Protein AF-A0A1H3S9P7-F1 (afdb_monomer)

Nearest PDB structures (foldseek):
  3kn1-assembly1_A  TM=7.526E-01  e=1.786E-08  Homo sapiens
  2zih-assembly1_C  TM=6.976E-01  e=1.144E-07  Saccharomyces cerevisiae
  2dqr-assembly1_B  TM=4.056E-01  e=1.619E+00  Bacillus subtilis
  6woo-assembly1_FF  TM=1.815E-01  e=6.361E+00  Saccharomyces cerevisiae

Mean predicted aligned error: 4.98 Å

pLDDT: mean 89.9, std 9.51, range [41.44, 98.06]

Organism: NCBI:txid137265

Secondary structure (DSSP, 8-state):
----HHHHHHHHTB-TTSPBPTTGGGHHHHHHHHHHHHHHHTTSEEEETTEEEE-TTS---SSHHHHHHHHHHHHT-S-B-HHHHHHHHHTTHHHHHHHHHHHTTSB--EEEEETTEEEEE--BTTSSS-HHHHHHHHHHHHHHTT----HHHHHHHHHHHHTTTHHHHSTT--HHHHHHHHHTSPSPSS-HHHHHHHHHHHHHHHHHHHHHHH--

InterPro domains:
  IPR008628 Golgi phosphoprotein 3-like [PF05719] (5-201)
  IPR038261 Golgi phosphoprotein 3-like domain superfamily [G3DSA:1.10.3630.10] (1-211)

Sequence (216 aa):
MTVSLAEDLLLLGYEDDGTPTPDSGTLDYGLAGAVLVELATARRIKLAGGRVRVDKTETGAGDPILDHGLQRITGYGREAKPGELLDAIRGGLRDLVLDRLVDRGVLLREQRRVLLVPLPRFPSATGGEPPAETETRARLTALIDGGTTDERTHTLATLALAAGLTSSAFPGVPRADVERCLAALPEPWQSTAVRELLDEVQVSIIATTTMFMTGS

Radius of gyration: 16.97 Å; Cα contacts (8 Å, |Δi|>4): 301; chains: 1; bounding box: 43×52×40 Å

Solvent-accessible surface area (backbone atoms only — not comparable to full-atom values): 11884 Å² total; per-residue (Å²): 130,94,69,52,64,36,49,53,51,49,48,48,32,38,42,58,81,15,42,71,39,93,52,37,85,39,37,53,45,30,36,23,40,31,35,53,50,52,33,32,73,69,56,46,29,44,64,56,95,76,20,44,41,74,45,83,90,60,86,72,70,90,40,76,69,44,33,51,35,51,52,37,53,57,72,62,76,57,74,41,40,58,53,68,44,28,66,56,31,27,66,69,40,64,61,54,49,51,52,51,35,34,76,70,55,48,24,39,87,45,76,42,71,60,90,87,48,76,42,79,27,46,24,27,60,82,77,38,79,38,72,69,46,53,54,49,40,52,50,50,47,34,47,75,75,70,46,96,71,52,53,65,52,55,50,48,54,51,39,34,55,34,18,52,28,37,63,57,52,36,70,93,52,56,65,71,55,56,54,51,51,66,73,64,57,72,85,80,59,53,60,68,61,53,47,55,48,48,52,47,33,37,55,37,38,43,57,53,54,53,52,61,67,72,72,107

Structure (mmCIF, N/CA/C/O backbone):
data_AF-A0A1H3S9P7-F1
#
_entry.id   AF-A0A1H3S9P7-F1
#
loop_
_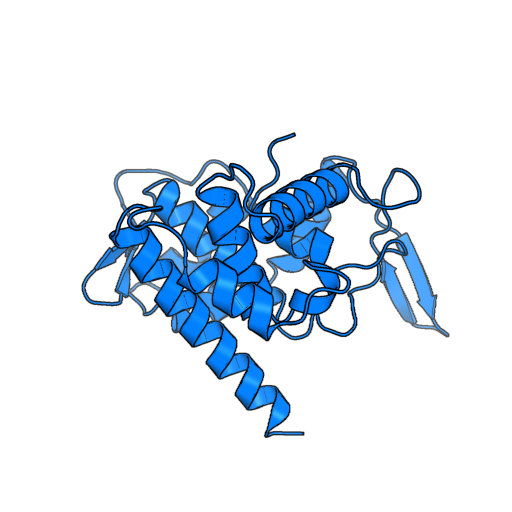atom_site.group_PDB
_atom_site.id
_atom_site.type_symbol
_atom_site.label_atom_id
_atom_site.label_alt_id
_atom_site.label_comp_id
_atom_site.label_asym_id
_atom_site.label_entity_id
_atom_site.label_seq_id
_atom_site.pdbx_PDB_ins_code
_atom_site.Cartn_x
_atom_site.Cartn_y
_atom_site.Cartn_z
_atom_site.occupancy
_atom_site.B_iso_or_equiv
_atom_site.auth_seq_id
_atom_site.auth_comp_id
_atom_site.auth_asym_id
_atom_site.auth_atom_id
_atom_site.pdbx_PDB_model_num
ATOM 1 N N . MET A 1 1 ? -6.665 -0.869 -16.591 1.00 48.88 1 MET A N 1
ATOM 2 C CA . MET A 1 1 ? -7.544 -1.589 -15.631 1.00 48.88 1 MET A CA 1
ATOM 3 C C . MET A 1 1 ? -7.409 -0.890 -14.294 1.00 48.88 1 MET A C 1
ATOM 5 O O . MET A 1 1 ? -6.301 -0.484 -13.990 1.00 48.88 1 MET A O 1
ATOM 9 N N . THR A 1 2 ? -8.457 -0.753 -13.482 1.00 65.00 2 THR A N 1
ATOM 10 C CA . THR A 1 2 ? -8.263 -0.257 -12.110 1.00 65.00 2 THR A CA 1
ATOM 11 C C . THR A 1 2 ? -7.746 -1.400 -11.242 1.00 65.00 2 THR A C 1
ATOM 13 O O . THR A 1 2 ? -8.401 -2.429 -11.066 1.00 65.00 2 THR A O 1
ATOM 16 N N . VAL A 1 3 ? -6.508 -1.256 -10.800 1.00 82.62 3 VAL A N 1
ATOM 17 C CA . VAL A 1 3 ? -5.817 -2.140 -9.860 1.00 82.62 3 VAL A CA 1
ATOM 18 C C . VAL A 1 3 ? -5.919 -1.470 -8.484 1.00 82.62 3 VAL A C 1
ATOM 20 O O . VAL A 1 3 ? -5.982 -0.244 -8.427 1.00 82.62 3 VAL A O 1
ATOM 23 N N . SER A 1 4 ? -6.053 -2.209 -7.384 1.00 93.94 4 SER A N 1
ATOM 24 C CA . SER A 1 4 ? -6.068 -1.635 -6.024 1.00 93.94 4 SER A CA 1
ATOM 25 C C . SER A 1 4 ? -4.657 -1.231 -5.588 1.00 93.94 4 SER A C 1
ATOM 27 O O . SER A 1 4 ? -3.679 -1.653 -6.202 1.00 93.94 4 SER A O 1
ATOM 29 N N . LEU A 1 5 ? -4.513 -0.381 -4.567 1.00 96.38 5 LEU A N 1
ATOM 30 C CA . LEU A 1 5 ? -3.180 0.001 -4.073 1.00 96.38 5 LEU A CA 1
ATOM 31 C C . LEU A 1 5 ? -2.418 -1.225 -3.550 1.00 96.38 5 LEU A C 1
ATOM 33 O O . LEU A 1 5 ? -1.201 -1.304 -3.691 1.00 96.38 5 LEU A O 1
ATOM 37 N N . ALA A 1 6 ? -3.136 -2.194 -2.975 1.00 97.19 6 ALA A N 1
ATOM 38 C CA . ALA A 1 6 ? -2.551 -3.451 -2.524 1.00 97.19 6 ALA A CA 1
ATOM 39 C C . ALA A 1 6 ? -2.084 -4.320 -3.702 1.00 97.19 6 ALA A C 1
ATOM 41 O O . ALA A 1 6 ? -0.999 -4.885 -3.645 1.00 97.19 6 ALA A O 1
ATOM 42 N N . GLU A 1 7 ? -2.867 -4.411 -4.778 1.00 97.06 7 GLU A N 1
ATOM 43 C CA . GLU A 1 7 ? -2.446 -5.118 -5.990 1.00 97.06 7 GLU A CA 1
ATOM 44 C C . GLU A 1 7 ? -1.229 -4.423 -6.646 1.00 97.06 7 GLU A C 1
ATOM 46 O O . GLU A 1 7 ? -0.269 -5.109 -6.985 1.00 97.06 7 GLU A O 1
ATOM 51 N N . ASP A 1 8 ? -1.215 -3.085 -6.748 1.00 96.50 8 ASP A N 1
ATOM 52 C CA . ASP A 1 8 ? -0.074 -2.317 -7.284 1.00 96.50 8 ASP A CA 1
ATOM 53 C C . ASP A 1 8 ? 1.206 -2.563 -6.461 1.00 96.50 8 ASP A C 1
ATOM 55 O O . ASP A 1 8 ? 2.265 -2.844 -7.020 1.00 96.50 8 ASP A O 1
ATOM 59 N N . LEU A 1 9 ? 1.117 -2.509 -5.125 1.00 96.62 9 LEU A N 1
ATOM 60 C CA . LEU A 1 9 ? 2.247 -2.814 -4.238 1.00 96.62 9 LEU A CA 1
ATOM 61 C C . LEU A 1 9 ? 2.703 -4.267 -4.342 1.00 96.62 9 LEU A C 1
ATOM 63 O O . LEU A 1 9 ? 3.900 -4.529 -4.252 1.00 96.62 9 LEU A O 1
ATOM 67 N N . LEU A 1 10 ? 1.766 -5.208 -4.485 1.00 96.88 10 LEU A N 1
ATOM 68 C CA . LEU A 1 10 ? 2.107 -6.618 -4.610 1.00 96.88 10 LEU A CA 1
ATOM 69 C C . LEU A 1 10 ? 2.894 -6.867 -5.896 1.00 96.88 10 LEU A C 1
ATOM 71 O O . LEU A 1 10 ? 3.920 -7.530 -5.825 1.00 96.88 10 LEU A O 1
ATOM 75 N N . LEU A 1 11 ? 2.466 -6.306 -7.028 1.00 95.88 11 LEU A N 1
ATOM 76 C CA . LEU A 1 11 ? 3.199 -6.437 -8.288 1.00 95.88 11 LEU A CA 1
ATOM 77 C C . LEU A 1 11 ? 4.630 -5.897 -8.157 1.00 95.88 11 LEU A C 1
ATOM 79 O O . LEU A 1 11 ? 5.577 -6.621 -8.422 1.00 95.88 11 LEU A O 1
ATOM 83 N N . LEU A 1 12 ? 4.803 -4.700 -7.584 1.00 95.12 12 LEU A N 1
ATOM 84 C CA . LEU A 1 12 ? 6.136 -4.147 -7.298 1.00 95.12 12 LEU A CA 1
ATOM 85 C C . LEU A 1 12 ? 6.955 -4.991 -6.300 1.00 95.12 12 LEU A C 1
ATOM 87 O O . LEU A 1 12 ? 8.175 -4.860 -6.219 1.00 95.12 12 LEU A O 1
ATOM 91 N N . GLY A 1 13 ? 6.305 -5.820 -5.487 1.00 95.12 13 GLY A N 1
ATOM 92 C CA . GLY A 1 13 ? 6.941 -6.706 -4.516 1.00 95.12 13 GLY A CA 1
ATOM 93 C C . GLY A 1 13 ? 7.340 -8.073 -5.073 1.00 95.12 13 GLY A C 1
ATOM 94 O O . GLY A 1 13 ? 7.844 -8.895 -4.303 1.00 95.12 13 GLY A O 1
ATOM 95 N N . TYR A 1 14 ? 7.101 -8.337 -6.359 1.00 94.38 14 TYR A N 1
ATOM 96 C CA . TYR A 1 14 ? 7.400 -9.601 -7.028 1.00 94.38 14 TYR A CA 1
ATOM 97 C C . TYR A 1 14 ? 8.300 -9.375 -8.251 1.00 94.38 14 TYR A C 1
ATOM 99 O O . TYR A 1 14 ? 8.295 -8.315 -8.860 1.00 94.38 14 TYR A O 1
ATOM 107 N N . GLU A 1 15 ? 9.109 -10.378 -8.567 1.00 91.00 15 GLU A N 1
ATOM 108 C CA . GLU A 1 15 ? 9.939 -10.454 -9.767 1.00 91.00 15 GLU A CA 1
ATOM 109 C C . GLU A 1 15 ? 9.130 -11.049 -10.934 1.00 91.00 15 GLU A C 1
ATOM 111 O O . GLU A 1 15 ? 8.164 -11.792 -10.724 1.00 91.00 15 GLU A O 1
ATOM 116 N N . ASP A 1 16 ? 9.586 -10.827 -12.170 1.00 87.12 16 ASP A N 1
ATOM 117 C CA . ASP A 1 16 ? 8.952 -11.354 -13.394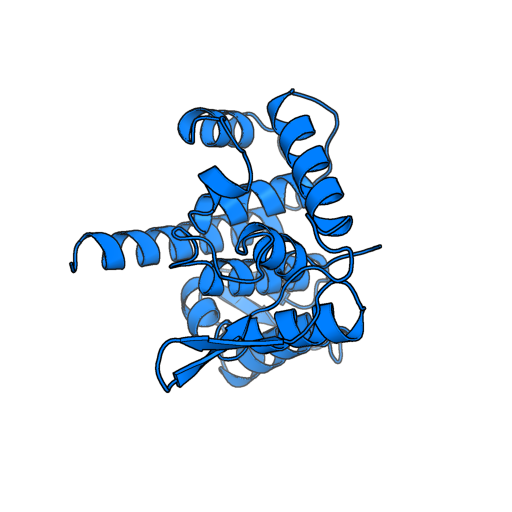 1.00 87.12 16 ASP A CA 1
ATOM 118 C C . ASP A 1 16 ? 8.776 -12.887 -13.389 1.00 87.12 16 ASP A C 1
ATOM 120 O O . ASP A 1 16 ? 7.841 -13.429 -13.987 1.00 87.12 16 ASP A O 1
ATOM 124 N N . ASP A 1 17 ? 9.669 -13.610 -12.703 1.00 86.50 17 ASP A N 1
ATOM 125 C CA . ASP A 1 17 ? 9.618 -15.072 -12.572 1.00 86.50 17 ASP A CA 1
ATOM 126 C C . ASP A 1 17 ? 8.563 -15.569 -11.560 1.00 86.50 17 ASP A C 1
ATOM 128 O O . ASP A 1 17 ? 8.387 -16.782 -11.365 1.00 86.50 17 ASP A O 1
ATOM 132 N N . GLY A 1 18 ? 7.846 -14.632 -10.933 1.00 87.81 18 GLY A N 1
ATOM 133 C CA . GLY A 1 18 ? 6.768 -14.875 -9.991 1.00 87.81 18 GLY A CA 1
ATOM 134 C C . GLY A 1 18 ? 7.217 -15.117 -8.556 1.00 87.81 18 GLY A C 1
ATOM 135 O O . GLY A 1 18 ? 6.412 -15.601 -7.751 1.00 87.81 18 GLY A O 1
ATOM 136 N N . THR A 1 19 ? 8.479 -14.852 -8.225 1.00 91.19 19 THR A N 1
ATOM 137 C CA . THR A 1 19 ? 8.983 -14.928 -6.849 1.00 91.19 19 THR A CA 1
ATOM 138 C C . THR A 1 19 ? 8.942 -13.560 -6.159 1.00 91.19 19 THR A C 1
ATOM 140 O O . THR A 1 19 ? 8.999 -12.542 -6.836 1.00 91.19 19 THR A O 1
ATOM 143 N N . PRO A 1 20 ? 8.807 -13.487 -4.822 1.00 91.50 20 PRO A N 1
ATOM 144 C CA . PRO A 1 20 ? 8.918 -12.210 -4.118 1.00 91.50 20 PRO A CA 1
ATOM 145 C C . PRO A 1 20 ? 10.319 -11.605 -4.274 1.00 91.50 20 PRO A C 1
ATOM 147 O O . PRO A 1 20 ? 11.310 -12.336 -4.194 1.00 91.50 20 PRO A O 1
ATOM 150 N N . THR A 1 21 ? 10.411 -10.281 -4.404 1.00 88.62 21 THR A N 1
ATOM 151 C CA . THR A 1 21 ? 11.703 -9.575 -4.432 1.00 88.62 21 THR A CA 1
ATOM 152 C C . THR A 1 21 ? 12.439 -9.728 -3.088 1.00 88.62 21 THR A C 1
ATOM 154 O O . THR A 1 21 ? 11.790 -9.910 -2.046 1.00 88.62 21 THR A O 1
ATOM 157 N N . PRO A 1 22 ? 13.783 -9.612 -3.045 1.00 82.69 22 PRO A N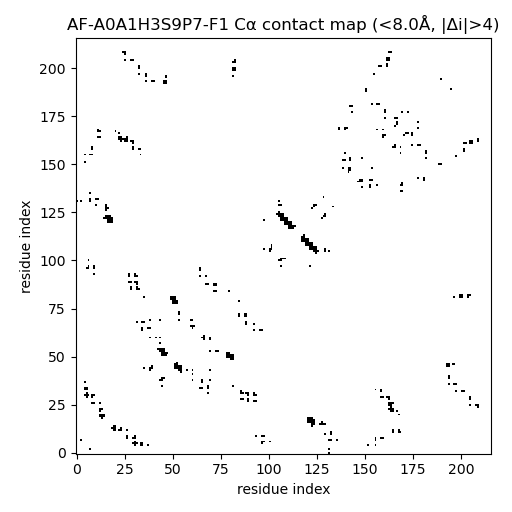 1
ATOM 158 C CA . PRO A 1 22 ? 14.550 -9.694 -1.795 1.00 82.69 22 PRO A CA 1
ATOM 159 C C . PRO A 1 22 ? 14.124 -8.674 -0.726 1.00 82.69 22 PRO A C 1
ATOM 161 O O . PRO A 1 22 ? 14.202 -8.959 0.468 1.00 82.69 22 PRO A O 1
ATOM 164 N N . ASP A 1 23 ? 13.625 -7.513 -1.157 1.00 76.75 23 ASP A N 1
ATOM 165 C CA . ASP A 1 23 ? 13.255 -6.392 -0.288 1.00 76.75 23 ASP A CA 1
ATOM 166 C C . ASP A 1 23 ? 11.801 -6.476 0.225 1.00 76.75 23 ASP A C 1
ATOM 168 O O . ASP A 1 23 ? 11.355 -5.641 1.011 1.00 76.75 23 ASP A O 1
ATOM 172 N N . SER A 1 24 ? 11.049 -7.517 -0.151 1.00 79.88 24 SER A N 1
ATOM 173 C CA . SER A 1 24 ? 9.626 -7.697 0.194 1.00 79.88 24 SER A CA 1
ATOM 174 C C . SER A 1 24 ? 9.347 -8.095 1.659 1.00 79.88 24 SER A C 1
ATOM 176 O O . SER A 1 24 ? 8.223 -8.474 2.008 1.00 79.88 24 SER A O 1
ATOM 178 N N . GLY A 1 25 ? 10.340 -7.987 2.551 1.00 80.94 25 GLY A N 1
ATOM 179 C CA . GLY A 1 25 ? 10.255 -8.405 3.958 1.00 80.94 25 GLY A CA 1
ATOM 180 C C . GLY A 1 25 ? 9.136 -7.725 4.757 1.00 80.94 25 GLY A C 1
ATOM 181 O O . GLY A 1 25 ? 8.572 -8.334 5.666 1.00 80.94 25 GLY A O 1
ATOM 182 N N . THR A 1 26 ? 8.754 -6.498 4.388 1.00 88.81 26 THR A N 1
ATOM 183 C CA . THR A 1 26 ? 7.623 -5.770 4.992 1.00 88.81 26 THR A CA 1
ATOM 184 C C . THR A 1 26 ? 6.472 -5.499 4.023 1.00 88.81 26 THR A C 1
ATOM 186 O O . THR A 1 26 ? 5.549 -4.751 4.359 1.00 88.81 26 THR A O 1
ATOM 189 N N . LEU A 1 27 ? 6.442 -6.194 2.876 1.00 94.19 27 LEU A N 1
ATOM 190 C CA . LEU A 1 27 ? 5.371 -6.089 1.878 1.00 94.19 27 LEU A CA 1
ATOM 191 C C . LEU A 1 27 ? 3.988 -6.289 2.509 1.00 94.19 27 LEU A C 1
ATOM 193 O O . LEU A 1 27 ? 3.090 -5.499 2.256 1.00 94.19 27 LEU A O 1
ATOM 197 N N . ASP A 1 28 ? 3.825 -7.267 3.402 1.00 95.81 28 ASP A N 1
ATOM 198 C CA . ASP A 1 28 ? 2.542 -7.550 4.070 1.00 95.81 28 ASP A CA 1
ATOM 199 C C . ASP A 1 28 ? 1.989 -6.367 4.868 1.00 95.81 28 ASP A C 1
ATOM 201 O O . ASP A 1 28 ? 0.778 -6.136 4.896 1.00 95.81 28 ASP A O 1
ATOM 205 N N . TYR A 1 29 ? 2.877 -5.602 5.502 1.00 95.69 29 TYR A N 1
ATOM 206 C CA . TYR A 1 29 ? 2.501 -4.383 6.207 1.00 95.69 29 TYR A CA 1
ATOM 207 C C . TYR A 1 29 ? 2.157 -3.257 5.225 1.00 95.69 29 TYR A C 1
ATOM 209 O O . TYR A 1 29 ? 1.198 -2.524 5.462 1.00 95.69 29 TYR A O 1
ATOM 217 N N . GLY A 1 30 ? 2.870 -3.167 4.098 1.00 96.75 30 GLY A N 1
ATOM 218 C CA . GLY A 1 30 ? 2.524 -2.282 2.982 1.00 96.75 30 GLY A CA 1
ATOM 219 C C . GLY A 1 30 ? 1.136 -2.572 2.401 1.00 96.75 30 GLY A C 1
ATOM 220 O O . GLY A 1 30 ? 0.330 -1.654 2.265 1.00 96.75 30 GLY A O 1
ATOM 221 N N . LEU A 1 31 ? 0.815 -3.847 2.147 1.00 98.06 31 LEU A N 1
ATOM 222 C CA . LEU A 1 31 ? -0.503 -4.282 1.668 1.00 98.06 31 LEU A CA 1
ATOM 223 C C . LEU A 1 31 ? -1.609 -3.909 2.661 1.00 98.06 31 LEU A C 1
ATOM 225 O O . LEU A 1 31 ? -2.639 -3.363 2.272 1.00 98.06 31 LEU A O 1
ATOM 229 N N . ALA A 1 32 ? -1.393 -4.157 3.955 1.00 97.94 32 ALA A N 1
ATOM 230 C CA . ALA A 1 32 ? -2.349 -3.775 4.990 1.00 97.94 32 ALA A CA 1
ATOM 231 C C . ALA A 1 32 ? -2.535 -2.248 5.080 1.00 97.94 32 ALA A C 1
ATOM 233 O O . ALA A 1 32 ? -3.657 -1.769 5.262 1.00 97.94 32 ALA A O 1
ATOM 234 N N . GLY A 1 33 ? -1.452 -1.487 4.907 1.00 97.62 33 GLY A N 1
ATOM 235 C CA . GLY A 1 33 ? -1.473 -0.029 4.838 1.00 97.62 33 GLY A CA 1
ATOM 236 C C . GLY A 1 33 ? -2.278 0.494 3.649 1.00 97.62 33 GLY A C 1
ATOM 237 O O . GLY A 1 33 ? -3.134 1.360 3.827 1.00 97.62 33 GLY A O 1
ATOM 238 N N . ALA A 1 34 ? -2.075 -0.087 2.464 1.00 97.75 34 ALA A N 1
ATOM 239 C CA . ALA A 1 34 ? -2.862 0.213 1.270 1.00 97.75 34 ALA A CA 1
ATOM 240 C C . ALA A 1 34 ? -4.361 0.002 1.507 1.00 97.75 34 ALA A C 1
ATOM 242 O O . ALA A 1 34 ? -5.157 0.895 1.225 1.00 97.75 34 ALA A O 1
ATOM 243 N N . VAL A 1 35 ? -4.741 -1.128 2.111 1.00 97.81 35 VAL A N 1
ATOM 244 C CA . VAL A 1 35 ? -6.142 -1.422 2.442 1.00 97.81 35 VAL A CA 1
ATOM 245 C C . VAL A 1 35 ? -6.733 -0.383 3.400 1.00 97.81 35 VAL A C 1
ATOM 247 O O . VAL A 1 35 ? -7.845 0.091 3.170 1.00 97.81 35 VAL A O 1
ATOM 250 N N . LEU A 1 36 ? -6.008 0.018 4.451 1.00 96.94 36 LEU A N 1
ATOM 251 C CA . LEU A 1 36 ? -6.470 1.073 5.365 1.00 96.94 36 LEU A CA 1
ATOM 252 C C . LEU A 1 36 ? -6.692 2.406 4.640 1.00 96.94 36 LEU A C 1
ATOM 254 O O . LEU A 1 36 ? -7.717 3.057 4.844 1.00 96.94 36 LEU A O 1
ATOM 258 N N . VAL A 1 37 ? -5.754 2.812 3.787 1.00 96.75 37 VAL A N 1
ATOM 259 C CA . VAL A 1 37 ? -5.836 4.088 3.067 1.00 96.75 37 VAL A CA 1
ATOM 260 C C . VAL A 1 37 ? -6.960 4.077 2.027 1.00 96.75 37 VAL A C 1
ATOM 262 O O . VAL A 1 37 ? -7.706 5.056 1.924 1.00 96.75 37 VAL A O 1
ATOM 265 N N . GLU A 1 38 ? -7.160 2.970 1.307 1.00 95.81 38 GLU A N 1
ATOM 266 C CA . GLU A 1 38 ? -8.277 2.828 0.364 1.00 95.81 38 GLU A CA 1
ATOM 267 C C . GLU A 1 38 ? -9.630 2.807 1.085 1.00 95.81 38 GLU A C 1
ATOM 269 O O . GLU A 1 38 ? -10.564 3.472 0.637 1.00 95.81 38 GLU A O 1
ATOM 274 N N . LEU A 1 39 ? -9.738 2.152 2.248 1.00 95.56 39 LEU A N 1
ATOM 275 C CA . LEU A 1 39 ? -10.948 2.202 3.078 1.00 95.56 39 LEU A CA 1
ATOM 276 C C . LEU A 1 39 ? -11.265 3.625 3.560 1.00 95.56 39 LEU A C 1
ATOM 278 O O . LEU A 1 39 ? -12.436 4.011 3.597 1.00 95.56 39 LEU A O 1
ATOM 282 N N . ALA A 1 40 ? -10.249 4.411 3.925 1.00 94.81 40 ALA A N 1
ATOM 283 C CA . ALA A 1 40 ? -10.436 5.798 4.348 1.00 94.81 40 ALA A CA 1
ATOM 284 C C . ALA A 1 40 ? -10.835 6.704 3.177 1.00 94.81 40 ALA A C 1
ATOM 286 O O . ALA A 1 40 ? -11.737 7.532 3.308 1.00 94.81 40 ALA A O 1
ATOM 287 N N . THR A 1 41 ? -10.224 6.498 2.009 1.00 93.12 41 THR A N 1
ATOM 288 C CA . THR A 1 41 ? -10.571 7.201 0.764 1.00 93.12 41 THR A CA 1
ATOM 289 C C . THR A 1 41 ? -12.008 6.892 0.339 1.00 93.12 41 THR A C 1
ATOM 291 O O . THR A 1 41 ? -12.762 7.795 -0.021 1.00 93.12 41 THR A O 1
ATOM 294 N N . ALA A 1 42 ? -12.427 5.633 0.486 1.00 91.69 42 ALA A N 1
ATOM 295 C CA . ALA A 1 42 ? -13.798 5.179 0.270 1.00 91.69 42 ALA A CA 1
ATOM 296 C C . ALA A 1 42 ? -14.762 5.546 1.416 1.00 91.69 42 ALA A C 1
ATOM 298 O O . ALA A 1 42 ? -15.916 5.130 1.388 1.00 91.69 42 ALA A O 1
ATOM 299 N N . ARG A 1 43 ? -14.306 6.302 2.428 1.00 92.06 43 ARG A N 1
ATOM 300 C CA . ARG A 1 43 ? -15.082 6.748 3.601 1.00 92.06 43 ARG A CA 1
ATOM 301 C C . ARG A 1 43 ? -15.708 5.625 4.435 1.00 92.06 43 ARG A C 1
ATOM 303 O O . ARG A 1 43 ? -16.567 5.891 5.268 1.00 92.06 43 ARG A O 1
ATOM 310 N N . ARG A 1 44 ? -15.219 4.389 4.297 1.00 93.88 44 ARG A N 1
ATOM 311 C CA . ARG A 1 44 ? -15.631 3.249 5.136 1.00 93.88 44 ARG A CA 1
ATOM 312 C C . ARG A 1 44 ? -15.044 3.337 6.541 1.00 93.88 44 ARG A C 1
ATOM 314 O O . ARG A 1 44 ? -15.581 2.763 7.488 1.00 93.88 44 ARG A O 1
ATOM 321 N N . ILE A 1 45 ? -13.922 4.039 6.681 1.00 94.25 45 ILE A N 1
ATOM 322 C CA . ILE A 1 45 ? -13.282 4.330 7.962 1.00 94.25 45 ILE A CA 1
ATOM 323 C C . ILE A 1 45 ? -12.854 5.796 8.027 1.00 94.25 45 ILE A C 1
ATOM 325 O O . ILE A 1 45 ? -12.722 6.474 7.011 1.00 94.25 45 ILE A O 1
ATOM 329 N N . LYS A 1 46 ? -12.573 6.271 9.238 1.00 92.81 46 LYS A N 1
ATOM 330 C CA . LYS A 1 46 ? -11.919 7.559 9.478 1.00 92.81 46 LYS A CA 1
ATOM 331 C C . LYS A 1 46 ? -10.943 7.469 10.638 1.00 92.81 46 LYS A C 1
ATOM 333 O O . LYS A 1 46 ? -11.167 6.705 11.579 1.00 92.81 46 LYS A O 1
ATOM 338 N N . LEU A 1 47 ? -9.901 8.290 10.599 1.00 93.06 47 LEU A N 1
ATOM 339 C CA . LEU A 1 47 ? -9.035 8.517 11.747 1.00 93.06 47 LEU A CA 1
ATOM 340 C C . LEU A 1 47 ? -9.668 9.587 12.649 1.00 93.06 47 LEU A C 1
ATOM 342 O O . LEU A 1 47 ? -10.097 10.639 12.180 1.00 93.06 47 LEU A O 1
ATOM 346 N N . ALA A 1 48 ? -9.786 9.303 13.942 1.00 90.31 48 ALA A N 1
ATOM 347 C CA . ALA A 1 48 ? -10.292 10.243 14.933 1.00 90.31 48 ALA A CA 1
ATOM 348 C C . ALA A 1 48 ? -9.547 10.056 16.257 1.00 90.31 48 ALA A C 1
ATOM 350 O O . ALA A 1 48 ? -9.589 8.981 16.855 1.00 90.31 48 ALA A O 1
ATOM 351 N N . GLY A 1 49 ? -8.859 11.103 16.721 1.00 89.56 49 GLY A N 1
ATOM 352 C CA . GLY A 1 49 ? -8.039 11.028 17.935 1.00 89.56 49 GLY A CA 1
ATOM 353 C C . GLY A 1 49 ? -6.931 9.971 17.839 1.00 89.56 49 GLY A C 1
ATOM 354 O O . GLY A 1 49 ? -6.711 9.231 18.798 1.00 89.56 49 GLY A O 1
ATOM 355 N N . GLY A 1 50 ? -6.304 9.839 16.663 1.00 91.88 50 GLY A N 1
ATOM 356 C CA . GLY A 1 50 ? -5.257 8.845 16.392 1.00 91.88 50 GLY A CA 1
ATOM 357 C C . GLY A 1 50 ? -5.743 7.390 16.354 1.00 91.88 50 GLY A C 1
ATOM 358 O O . GLY A 1 50 ? -4.935 6.463 16.432 1.00 91.88 50 GLY A O 1
ATOM 359 N N . ARG A 1 51 ? -7.060 7.157 16.283 1.00 95.19 51 ARG A N 1
ATOM 360 C CA . ARG A 1 51 ? -7.657 5.817 16.223 1.00 95.19 51 ARG A CA 1
ATOM 361 C C . ARG A 1 51 ? -8.608 5.684 15.048 1.00 95.19 51 ARG A C 1
ATOM 363 O O . ARG A 1 51 ? -9.324 6.620 14.700 1.00 95.19 51 ARG A O 1
ATOM 370 N N . VAL A 1 52 ? -8.624 4.503 14.449 1.00 95.56 52 VAL A N 1
ATOM 371 C CA . VAL A 1 52 ? -9.500 4.177 13.329 1.00 95.56 52 VAL A CA 1
ATOM 372 C C . VAL A 1 52 ? -10.905 3.873 13.844 1.00 95.56 52 VAL A C 1
ATOM 374 O O . VAL A 1 52 ? -11.094 3.053 14.747 1.00 95.56 52 VAL A O 1
ATOM 377 N N . ARG A 1 53 ? -11.892 4.533 13.236 1.00 93.44 53 ARG A N 1
ATOM 378 C CA . ARG A 1 53 ? -13.328 4.332 13.444 1.00 93.44 53 ARG A CA 1
ATOM 379 C C . ARG A 1 53 ? -13.968 3.849 12.156 1.00 93.44 53 ARG A C 1
ATOM 381 O O . ARG A 1 53 ? -13.773 4.473 11.118 1.00 93.44 53 ARG A O 1
ATOM 388 N N . VAL A 1 54 ? -14.767 2.793 12.243 1.00 92.88 54 VAL A N 1
ATOM 389 C CA . VAL A 1 54 ? -15.581 2.300 11.123 1.00 92.88 54 VAL A CA 1
ATOM 390 C C . VAL A 1 54 ? -16.826 3.167 10.972 1.00 92.88 54 VAL A C 1
ATOM 392 O O . VAL A 1 54 ? -17.495 3.466 11.968 1.00 92.88 54 VAL A O 1
ATOM 395 N N . ASP A 1 55 ? -17.147 3.553 9.740 1.00 87.31 55 ASP A N 1
ATOM 396 C CA . ASP A 1 55 ? -18.446 4.130 9.423 1.00 87.31 55 ASP A CA 1
ATOM 397 C C . ASP A 1 55 ? -19.498 3.014 9.375 1.00 87.31 55 ASP A C 1
ATOM 399 O O . ASP A 1 55 ? -19.409 2.074 8.591 1.00 87.31 55 ASP A O 1
ATOM 403 N N . LYS A 1 56 ? -20.481 3.084 10.276 1.00 77.00 56 LYS A N 1
ATOM 404 C CA . LYS A 1 56 ? -21.501 2.037 10.455 1.00 77.00 56 LYS A CA 1
ATOM 405 C C . LYS A 1 56 ? -22.689 2.183 9.507 1.00 77.00 56 LYS A C 1
ATOM 407 O O . LYS A 1 56 ? -23.600 1.361 9.562 1.00 77.00 56 LYS A O 1
ATOM 412 N N . THR A 1 57 ? -22.727 3.245 8.707 1.00 71.44 57 THR A N 1
ATOM 413 C CA . THR A 1 57 ? -23.849 3.509 7.796 1.00 71.44 57 THR A CA 1
ATOM 414 C C . THR A 1 57 ? -23.792 2.667 6.526 1.00 71.44 57 THR A C 1
ATOM 416 O O . THR A 1 57 ? -24.798 2.542 5.830 1.00 71.44 57 THR A O 1
ATOM 419 N N . GLU A 1 58 ? -22.654 2.033 6.253 1.00 66.56 58 GLU A N 1
ATOM 420 C CA . GLU A 1 58 ? -22.402 1.336 5.003 1.00 66.56 58 GLU A CA 1
ATOM 421 C C . GLU A 1 58 ? -22.090 -0.151 5.222 1.00 66.56 58 GLU A C 1
ATOM 423 O O . GLU A 1 58 ? -21.376 -0.534 6.150 1.00 66.56 58 GLU A O 1
ATOM 428 N N . THR A 1 59 ? -22.658 -1.009 4.370 1.00 66.44 59 THR A N 1
ATOM 429 C CA . THR A 1 59 ? -22.461 -2.464 4.431 1.00 66.44 59 THR A CA 1
ATOM 430 C C . THR A 1 59 ? -21.424 -2.887 3.399 1.00 66.44 59 THR A C 1
ATOM 432 O O . THR A 1 59 ? -21.695 -2.883 2.202 1.00 66.44 59 THR A O 1
ATOM 435 N N . GLY A 1 60 ? -20.230 -3.247 3.876 1.00 72.94 60 GLY A N 1
ATOM 436 C CA . GLY A 1 60 ? -19.125 -3.690 3.025 1.00 72.94 60 GLY A CA 1
ATOM 437 C C . GLY A 1 60 ? -18.510 -2.578 2.169 1.00 72.94 60 GLY A C 1
ATOM 438 O O . GLY A 1 60 ? -19.074 -1.505 1.963 1.00 72.94 60 GLY A O 1
ATOM 439 N N . ALA A 1 61 ? -17.312 -2.839 1.666 1.00 79.44 61 ALA A N 1
ATOM 440 C CA . ALA A 1 61 ? -16.633 -2.032 0.671 1.00 79.44 61 ALA A CA 1
ATOM 441 C C . ALA A 1 61 ? -17.077 -2.381 -0.759 1.00 79.44 61 ALA A C 1
ATOM 443 O O . ALA A 1 61 ? -17.039 -1.493 -1.611 1.00 79.44 61 ALA A O 1
ATOM 444 N N . GLY A 1 62 ? -17.553 -3.612 -0.999 1.00 83.25 62 GLY A N 1
ATOM 445 C CA . GLY A 1 62 ? -17.910 -4.108 -2.336 1.00 83.25 62 GLY A CA 1
ATOM 446 C C . GLY A 1 62 ? -16.698 -4.588 -3.139 1.00 83.25 62 GLY A C 1
ATOM 447 O O . GLY A 1 62 ? -16.781 -4.762 -4.353 1.00 83.25 62 GLY A O 1
ATOM 448 N N . ASP A 1 63 ? -15.574 -4.784 -2.454 1.00 90.88 63 ASP A N 1
ATOM 449 C CA . ASP A 1 63 ? -14.301 -5.228 -2.994 1.00 90.88 63 ASP A CA 1
ATOM 450 C C . ASP A 1 63 ? -13.705 -6.257 -2.019 1.00 90.88 63 ASP A C 1
ATOM 452 O O . ASP A 1 63 ? -13.471 -5.895 -0.867 1.00 90.88 63 ASP A O 1
ATOM 456 N N . PRO A 1 64 ? -13.414 -7.503 -2.443 1.00 93.06 64 PRO A N 1
ATOM 457 C CA . PRO A 1 64 ? -12.931 -8.554 -1.546 1.00 93.06 64 PRO A CA 1
ATOM 458 C C . PRO A 1 64 ? -11.703 -8.193 -0.696 1.00 93.06 64 PRO A C 1
ATOM 460 O O . PRO A 1 64 ? -11.607 -8.623 0.453 1.00 93.06 64 PRO A O 1
ATOM 463 N N . ILE A 1 65 ? -10.769 -7.403 -1.236 1.00 96.31 65 ILE A N 1
ATOM 464 C CA . ILE A 1 65 ? -9.552 -6.989 -0.524 1.00 96.31 65 ILE A CA 1
ATOM 465 C C . ILE A 1 65 ? -9.909 -5.970 0.566 1.00 96.31 65 ILE A C 1
ATOM 467 O O . ILE A 1 65 ? -9.460 -6.085 1.710 1.00 96.31 65 ILE A O 1
ATOM 471 N N . LEU A 1 66 ? -10.753 -4.992 0.235 1.00 95.81 66 LEU A N 1
ATOM 472 C CA . LEU A 1 66 ? -11.206 -3.990 1.200 1.00 95.81 66 LEU A CA 1
ATOM 473 C C . LEU A 1 66 ? -12.167 -4.587 2.238 1.00 95.81 66 LEU A C 1
ATOM 475 O O . LEU A 1 66 ? -12.084 -4.241 3.416 1.00 95.81 66 LEU A O 1
ATOM 479 N N . ASP A 1 67 ? -13.026 -5.520 1.831 1.00 95.06 67 ASP A N 1
ATOM 480 C CA . ASP A 1 67 ? -13.931 -6.265 2.707 1.00 95.06 67 ASP A CA 1
ATOM 481 C C . ASP A 1 67 ? -13.155 -7.119 3.711 1.00 95.06 67 ASP A C 1
ATOM 483 O O . ASP A 1 67 ? -13.502 -7.128 4.894 1.00 95.06 67 ASP A O 1
ATOM 487 N N . HIS A 1 68 ? -12.055 -7.755 3.288 1.00 95.81 68 HIS A N 1
ATOM 488 C CA . HIS A 1 68 ? -11.136 -8.429 4.205 1.00 95.81 68 HIS A CA 1
ATOM 489 C C . HIS A 1 68 ? -10.613 -7.459 5.271 1.00 95.81 68 HIS A C 1
ATOM 491 O O . HIS A 1 68 ? -10.724 -7.731 6.467 1.00 95.81 68 HIS A O 1
ATOM 497 N N . GLY A 1 69 ? -10.101 -6.292 4.866 1.00 95.94 69 GLY A N 1
ATOM 498 C CA . GLY A 1 69 ? -9.640 -5.266 5.804 1.00 95.94 69 GLY A CA 1
ATOM 499 C C . GLY A 1 69 ? -10.733 -4.811 6.770 1.00 95.94 69 GLY A C 1
ATOM 500 O O . GLY A 1 69 ? -10.535 -4.810 7.985 1.00 95.94 69 GLY A O 1
ATOM 501 N N . LEU A 1 70 ? -11.915 -4.486 6.248 1.00 94.94 70 LEU A N 1
ATOM 502 C CA . LEU A 1 70 ? -13.049 -4.026 7.044 1.00 94.94 70 LEU A CA 1
ATOM 503 C C . LEU A 1 70 ? -13.511 -5.091 8.051 1.00 94.94 70 LEU A C 1
ATOM 505 O O . LEU A 1 70 ? -13.801 -4.769 9.208 1.00 94.94 70 LEU A O 1
ATOM 509 N N . GLN A 1 71 ? -13.513 -6.367 7.660 1.00 94.56 71 GLN A N 1
ATOM 510 C CA . GLN A 1 71 ? -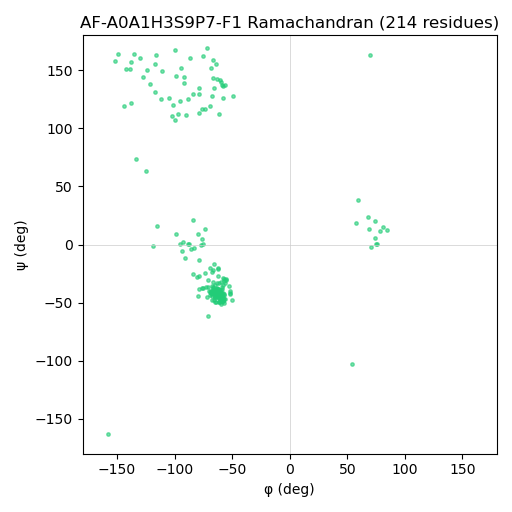13.819 -7.483 8.553 1.00 94.56 71 GLN A CA 1
ATOM 511 C C . GLN A 1 71 ? -12.791 -7.6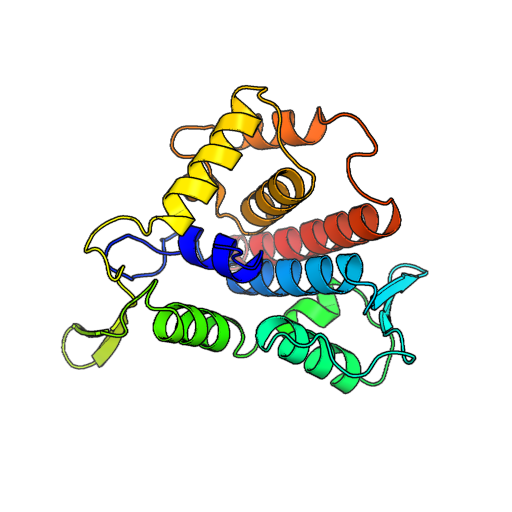04 9.687 1.00 94.56 71 GLN A C 1
ATOM 513 O O . GLN A 1 71 ? -13.167 -7.800 10.843 1.00 94.56 71 GLN A O 1
ATOM 518 N N . ARG A 1 72 ? -11.495 -7.445 9.395 1.00 95.25 72 ARG A N 1
ATOM 519 C CA . ARG A 1 72 ? -10.435 -7.491 10.417 1.00 95.25 72 ARG A CA 1
ATOM 520 C C . ARG A 1 72 ? -10.537 -6.325 11.400 1.00 95.25 72 ARG A C 1
ATOM 522 O O . ARG A 1 72 ? -10.406 -6.533 12.605 1.00 95.25 72 ARG A O 1
ATOM 529 N N . ILE A 1 73 ? -10.833 -5.123 10.904 1.00 94.62 73 ILE A N 1
ATOM 530 C CA . ILE A 1 73 ? -11.009 -3.922 11.734 1.00 94.62 73 ILE A CA 1
ATOM 531 C C . ILE A 1 73 ? -12.236 -4.065 12.641 1.00 94.62 73 ILE A C 1
ATOM 533 O O . ILE A 1 73 ? -12.157 -3.813 13.842 1.00 94.62 73 ILE A O 1
ATOM 537 N N . THR A 1 74 ? -13.373 -4.495 12.091 1.00 92.56 74 THR A N 1
ATOM 538 C CA . THR A 1 74 ? -14.606 -4.688 12.875 1.00 92.56 74 THR A CA 1
ATOM 539 C C . THR A 1 74 ? -14.473 -5.828 13.885 1.00 92.56 74 THR A C 1
ATOM 541 O O . THR A 1 74 ? -14.925 -5.686 15.022 1.00 92.56 74 THR A O 1
ATOM 544 N N . GLY A 1 75 ? -13.783 -6.913 13.520 1.00 91.94 75 GLY A N 1
ATOM 545 C CA . GLY A 1 75 ? -13.481 -8.043 14.401 1.00 91.94 75 GLY A CA 1
ATOM 546 C C . GLY A 1 75 ? -12.623 -7.683 15.618 1.00 91.94 75 GLY A C 1
ATOM 547 O O . GLY A 1 75 ? -12.674 -8.384 16.625 1.00 91.94 75 GLY A O 1
ATOM 548 N N . TYR A 1 76 ? -11.895 -6.562 15.574 1.00 87.94 76 TYR A N 1
ATOM 549 C CA . TYR A 1 76 ? -11.143 -6.037 16.718 1.00 87.94 76 TYR A CA 1
ATOM 550 C C . TYR A 1 76 ? -12.057 -5.565 17.865 1.00 87.94 76 TYR A C 1
ATOM 552 O O . TYR A 1 76 ? -11.619 -5.450 19.010 1.00 87.94 76 TYR A O 1
ATOM 560 N N . GLY A 1 77 ? -13.327 -5.256 17.570 1.00 87.88 77 GLY A N 1
ATOM 561 C CA . GLY A 1 77 ? -14.356 -4.904 18.556 1.00 87.88 77 GLY A CA 1
ATOM 562 C C . GLY A 1 77 ? -14.191 -3.536 19.232 1.00 87.88 77 GLY A C 1
ATOM 563 O O . GLY A 1 77 ? -15.044 -3.141 20.026 1.00 87.88 77 GLY A O 1
ATOM 564 N N . ARG A 1 78 ? -13.122 -2.793 18.923 1.00 91.25 78 ARG A N 1
ATOM 565 C CA . ARG A 1 78 ? -12.834 -1.456 19.459 1.00 91.25 78 ARG A CA 1
ATOM 566 C C . ARG A 1 78 ? -12.061 -0.600 18.462 1.00 91.25 78 ARG A C 1
ATOM 568 O O . ARG A 1 78 ? -11.416 -1.112 17.555 1.00 91.25 78 ARG A O 1
ATOM 575 N N . GLU A 1 79 ? -12.050 0.704 18.710 1.00 94.44 79 GLU A N 1
ATOM 576 C CA . GLU A 1 79 ? -11.161 1.638 18.017 1.00 94.44 79 GLU A CA 1
ATOM 577 C C . GLU A 1 79 ? -9.695 1.342 18.370 1.00 94.44 79 GLU A C 1
ATOM 579 O O . GLU A 1 79 ? -9.325 1.149 19.539 1.00 94.44 79 GLU A O 1
ATOM 584 N N . ALA A 1 80 ? -8.838 1.324 17.358 1.00 95.38 80 ALA A N 1
ATOM 585 C CA . ALA A 1 80 ? -7.435 0.945 17.481 1.00 95.38 80 ALA A CA 1
ATOM 586 C C . ALA A 1 80 ? -6.548 1.889 16.668 1.00 95.38 80 ALA A C 1
ATOM 588 O O . ALA A 1 80 ? -7.021 2.566 15.752 1.00 95.38 80 ALA A O 1
ATOM 589 N N . LYS A 1 81 ? -5.270 1.976 17.038 1.00 94.75 81 LYS A N 1
ATOM 590 C CA . LYS A 1 81 ? -4.286 2.738 16.262 1.00 94.75 81 LYS A CA 1
ATOM 591 C C . LYS A 1 81 ? -4.027 2.043 14.916 1.00 94.75 81 LYS A C 1
ATOM 593 O O . LYS A 1 81 ? -4.113 0.816 14.873 1.00 94.75 81 LYS A O 1
ATOM 598 N N . PRO A 1 82 ? -3.646 2.776 13.853 1.00 94.56 82 PRO A N 1
ATOM 599 C CA . PRO A 1 82 ? -3.334 2.180 12.551 1.00 94.56 82 PRO A CA 1
ATOM 600 C C . PRO A 1 82 ? -2.353 1.003 12.643 1.00 94.56 82 PRO A C 1
ATOM 602 O O . PRO A 1 82 ? -2.668 -0.077 12.156 1.00 94.56 82 PRO A O 1
ATOM 605 N N . GLY A 1 83 ? -1.241 1.157 13.372 1.00 91.75 83 GLY A N 1
ATOM 606 C CA . GLY A 1 83 ? -0.259 0.084 13.564 1.00 91.75 83 GLY A CA 1
ATOM 607 C C . GLY A 1 83 ? -0.813 -1.194 14.210 1.00 91.75 83 GLY A C 1
ATOM 608 O O . GLY A 1 83 ? -0.468 -2.283 13.768 1.00 91.75 83 GLY A O 1
ATOM 609 N N . GLU A 1 84 ? -1.729 -1.086 15.187 1.00 92.81 84 GLU A N 1
ATOM 610 C CA . GLU A 1 84 ? -2.391 -2.260 15.796 1.00 92.81 84 GLU A CA 1
ATOM 611 C C . GLU A 1 84 ? -3.235 -3.029 14.762 1.00 92.81 84 GLU A C 1
ATOM 613 O O . GLU A 1 84 ? -3.375 -4.248 14.833 1.00 92.81 84 GLU A O 1
ATOM 618 N N . LEU A 1 85 ? -3.822 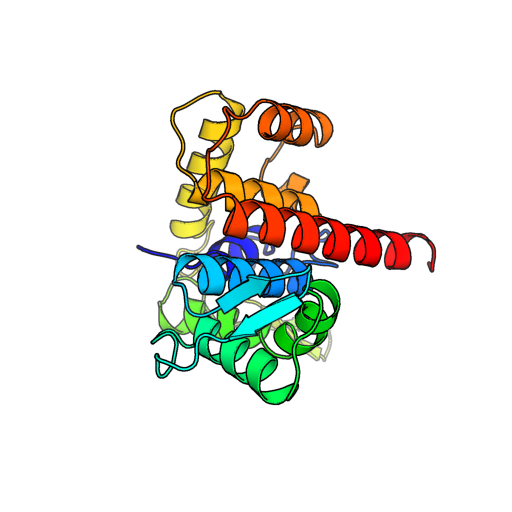-2.308 13.804 1.00 95.88 85 LEU A N 1
ATOM 619 C CA . LEU A 1 85 ? -4.690 -2.886 12.784 1.00 95.88 85 LEU A CA 1
ATOM 620 C C . LEU A 1 85 ? -3.904 -3.518 11.640 1.00 95.88 85 LEU A C 1
ATOM 622 O O . LEU A 1 85 ? -4.401 -4.477 11.053 1.00 95.88 85 LEU A O 1
ATOM 626 N N . LEU A 1 86 ? -2.690 -3.042 11.342 1.00 95.44 86 LEU A N 1
ATOM 627 C CA . LEU A 1 86 ? -1.860 -3.630 10.287 1.00 95.44 86 LEU A CA 1
ATOM 628 C C . LEU A 1 86 ? -1.606 -5.124 10.534 1.00 95.44 86 LEU A C 1
ATOM 630 O O . LEU A 1 86 ? -1.741 -5.924 9.611 1.00 95.44 86 LEU A O 1
ATOM 634 N N . ASP A 1 87 ? -1.318 -5.518 11.779 1.00 91.31 87 ASP A N 1
ATOM 635 C CA . ASP A 1 87 ? -1.116 -6.927 12.141 1.00 91.31 87 ASP A CA 1
ATOM 636 C C . ASP A 1 87 ? -2.374 -7.780 11.953 1.00 91.31 87 ASP A C 1
ATOM 638 O O . ASP A 1 87 ? -2.297 -8.915 11.481 1.00 91.31 87 ASP A O 1
ATOM 642 N N . ALA A 1 88 ? -3.545 -7.234 12.283 1.00 92.81 88 ALA A N 1
ATOM 643 C CA . ALA A 1 88 ? -4.810 -7.931 12.077 1.00 92.81 88 ALA A CA 1
ATOM 644 C C . ALA A 1 88 ? -5.150 -8.063 10.583 1.00 92.81 88 ALA A C 1
ATOM 646 O O . ALA A 1 88 ? -5.638 -9.109 10.150 1.00 92.81 88 ALA A O 1
ATOM 647 N N . ILE A 1 89 ? -4.897 -7.009 9.803 1.00 96.69 89 ILE A N 1
ATOM 648 C CA . ILE A 1 89 ? -5.249 -6.917 8.383 1.00 96.69 89 ILE A CA 1
ATOM 649 C C . ILE A 1 89 ? -4.316 -7.754 7.511 1.00 96.69 89 ILE A C 1
ATOM 651 O O . ILE A 1 89 ? -4.784 -8.352 6.550 1.00 96.69 89 ILE A O 1
ATOM 655 N N . ARG A 1 90 ? -3.017 -7.833 7.820 1.00 94.88 90 ARG A N 1
ATOM 656 C CA . ARG A 1 90 ? -2.053 -8.526 6.950 1.00 94.88 90 ARG A CA 1
ATOM 657 C C . ARG A 1 90 ? -2.247 -10.043 6.878 1.00 94.88 90 ARG A C 1
ATOM 659 O O . ARG A 1 90 ? -1.840 -10.670 5.904 1.00 94.88 90 ARG A O 1
ATOM 666 N N . GLY A 1 91 ? -2.876 -10.650 7.887 1.00 94.00 91 GLY A N 1
ATOM 667 C CA . GLY A 1 91 ? -3.077 -12.099 7.949 1.00 94.00 91 GLY A CA 1
ATOM 668 C C . GLY A 1 91 ? -3.915 -12.631 6.781 1.00 94.00 91 GLY A C 1
ATOM 669 O O . GLY A 1 91 ? -5.110 -12.360 6.713 1.00 94.00 91 GLY A O 1
ATOM 670 N N . GLY A 1 92 ? -3.299 -13.412 5.887 1.00 94.06 92 GLY A N 1
ATOM 671 C CA . GLY A 1 92 ? -3.946 -13.985 4.695 1.00 94.06 92 GLY A CA 1
ATOM 672 C C . GLY A 1 92 ? -4.195 -12.989 3.554 1.00 94.06 92 GLY A C 1
ATOM 673 O O . GLY A 1 92 ? -4.716 -13.377 2.512 1.00 94.06 92 GLY A O 1
ATOM 674 N N . LEU A 1 93 ? -3.815 -11.717 3.722 1.00 97.50 93 LEU A N 1
ATOM 675 C CA . LEU A 1 93 ? -4.068 -10.674 2.727 1.00 97.50 93 LEU A CA 1
ATOM 676 C C . LEU A 1 93 ? -3.250 -10.886 1.451 1.00 97.50 93 LEU A C 1
ATOM 678 O O . LEU A 1 93 ? -3.782 -10.717 0.361 1.00 97.50 93 LEU A O 1
ATOM 682 N N . ARG A 1 94 ? -1.976 -11.278 1.572 1.00 96.75 94 ARG A N 1
ATOM 683 C CA . ARG A 1 94 ? -1.113 -11.520 0.407 1.00 96.75 94 ARG A CA 1
ATOM 684 C C . ARG A 1 94 ? -1.698 -12.581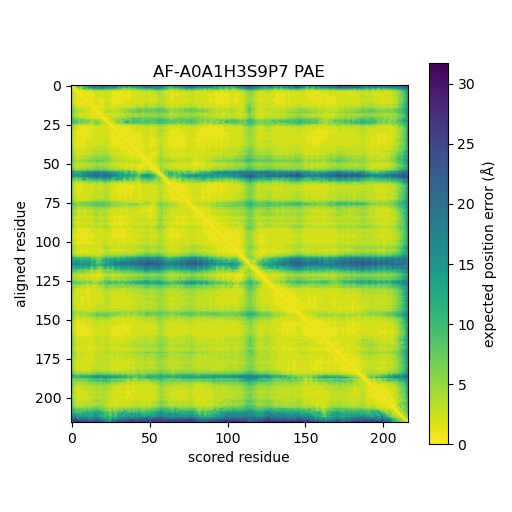 -0.522 1.00 96.75 94 ARG A C 1
ATOM 686 O O . ARG A 1 94 ? -1.812 -12.335 -1.716 1.00 96.75 94 ARG A O 1
ATOM 693 N N . ASP A 1 95 ? -2.112 -13.716 0.037 1.00 95.62 95 ASP A N 1
ATOM 694 C CA . ASP A 1 95 ? -2.717 -14.810 -0.729 1.00 95.62 95 ASP A CA 1
ATOM 695 C C . ASP A 1 95 ? -4.008 -14.358 -1.417 1.00 95.62 95 ASP A C 1
ATOM 697 O O . ASP A 1 95 ? -4.197 -14.629 -2.597 1.00 95.62 95 ASP A O 1
ATOM 701 N N . LEU A 1 96 ? -4.847 -13.583 -0.723 1.00 97.12 96 LEU A N 1
ATOM 702 C CA . LEU A 1 96 ? -6.062 -13.008 -1.302 1.00 97.12 96 LEU A CA 1
ATOM 703 C C . LEU A 1 96 ? -5.766 -12.076 -2.491 1.00 97.12 96 LEU A C 1
ATOM 705 O O . LEU A 1 96 ? -6.472 -12.120 -3.498 1.00 97.12 96 LEU A O 1
ATOM 709 N N . VAL A 1 97 ? -4.740 -11.224 -2.384 1.00 97.56 97 VAL A N 1
ATOM 710 C CA . VAL A 1 97 ? -4.333 -10.314 -3.470 1.00 97.56 97 VAL A CA 1
ATOM 711 C C . VAL A 1 97 ? -3.772 -11.107 -4.656 1.00 97.56 97 VAL A C 1
ATOM 713 O O . VAL A 1 97 ? -4.134 -10.829 -5.798 1.00 97.56 97 VAL A O 1
ATOM 716 N N . LEU A 1 98 ? -2.942 -12.121 -4.397 1.00 96.38 98 LEU A N 1
ATOM 717 C CA . LEU A 1 98 ? -2.398 -13.013 -5.425 1.00 96.38 98 LEU A CA 1
ATOM 718 C C . LEU A 1 98 ? -3.501 -13.774 -6.161 1.00 96.38 98 LEU A C 1
ATOM 720 O O . LEU A 1 98 ? -3.533 -13.761 -7.389 1.00 96.38 98 LEU A O 1
ATOM 724 N N . ASP A 1 99 ? -4.421 -14.396 -5.424 1.00 96.00 99 ASP A N 1
ATOM 725 C CA . ASP A 1 99 ? -5.534 -15.149 -6.001 1.00 96.00 99 ASP A CA 1
ATOM 726 C C . ASP A 1 99 ? -6.415 -14.239 -6.865 1.00 96.00 99 ASP A C 1
ATOM 728 O O . ASP A 1 99 ? -6.766 -14.602 -7.984 1.00 96.00 99 ASP A O 1
ATOM 732 N N . ARG A 1 100 ? -6.666 -12.998 -6.431 1.00 95.12 100 ARG A N 1
ATOM 733 C CA . ARG A 1 100 ? -7.400 -12.019 -7.240 1.00 95.12 100 ARG A CA 1
ATOM 734 C C . ARG A 1 100 ? -6.676 -11.642 -8.535 1.00 95.12 100 ARG A C 1
ATOM 736 O O . ARG A 1 100 ? -7.317 -11.508 -9.578 1.00 95.12 100 ARG A O 1
ATOM 743 N N . LEU A 1 101 ? -5.360 -11.441 -8.489 1.00 95.75 101 LEU A N 1
ATOM 744 C CA . LEU A 1 101 ? -4.569 -11.146 -9.688 1.00 95.75 101 LEU A CA 1
ATOM 745 C C . LEU A 1 101 ? -4.529 -12.339 -10.650 1.00 95.75 101 LEU A C 1
ATOM 747 O O . LEU A 1 101 ? -4.525 -12.133 -11.866 1.00 95.75 101 LEU A O 1
ATOM 751 N N . VAL A 1 102 ? -4.562 -13.566 -10.127 1.00 95.56 102 VAL A N 1
ATOM 752 C CA . VAL A 1 102 ? -4.713 -14.790 -10.924 1.00 95.56 102 VAL A CA 1
ATOM 753 C C . VAL A 1 102 ? -6.103 -14.872 -11.556 1.00 95.56 102 VAL A C 1
ATOM 755 O O . VAL A 1 102 ? -6.208 -15.067 -12.765 1.00 95.56 102 VAL A O 1
ATOM 758 N N . ASP A 1 103 ? -7.167 -14.637 -10.788 1.00 94.62 103 ASP A N 1
ATOM 759 C CA . ASP A 1 103 ? -8.552 -14.655 -11.279 1.00 94.62 103 ASP A CA 1
ATOM 760 C C . ASP A 1 103 ? -8.792 -13.618 -12.387 1.00 94.62 103 ASP A C 1
ATOM 762 O O . ASP A 1 103 ? -9.579 -13.835 -13.311 1.00 94.62 103 ASP A O 1
ATOM 766 N N . ARG A 1 104 ? -8.085 -12.484 -12.326 1.00 92.62 104 ARG A N 1
ATOM 767 C CA . ARG A 1 104 ? -8.117 -11.426 -13.349 1.00 92.62 104 ARG A CA 1
ATOM 768 C C . ARG A 1 104 ? -7.197 -11.691 -14.543 1.00 92.62 104 ARG A C 1
ATOM 770 O O . ARG A 1 104 ? -7.184 -10.882 -15.470 1.00 92.62 104 ARG A O 1
ATOM 777 N N . GLY A 1 105 ? -6.425 -12.776 -14.523 1.00 93.19 105 GLY A N 1
ATOM 778 C CA . GLY A 1 105 ? -5.473 -13.127 -15.575 1.00 93.19 105 GLY A CA 1
ATOM 779 C C . GLY A 1 105 ? -4.275 -12.180 -15.674 1.00 93.19 105 GLY A C 1
ATOM 780 O O . GLY A 1 105 ? -3.688 -12.067 -16.746 1.00 93.19 105 GLY A O 1
ATOM 781 N N . VAL A 1 106 ? -3.929 -11.474 -14.592 1.00 93.88 106 VAL A N 1
ATOM 782 C CA . VAL A 1 106 ? -2.700 -10.664 -14.515 1.00 93.88 106 VAL A CA 1
ATOM 783 C C . VAL A 1 106 ? -1.506 -11.569 -14.216 1.00 93.88 106 VAL A C 1
ATOM 785 O O . VAL A 1 106 ? -0.465 -11.457 -14.861 1.00 93.88 106 VAL A O 1
ATOM 788 N N . LEU A 1 107 ? -1.682 -12.498 -13.276 1.00 95.31 107 LEU A N 1
ATOM 789 C CA . LEU A 1 107 ? -0.685 -13.495 -12.891 1.00 95.31 107 LEU A CA 1
ATOM 790 C C . LEU A 1 107 ? -1.187 -14.908 -13.210 1.00 95.31 107 LEU A C 1
ATOM 792 O O . LEU A 1 107 ? -2.381 -15.144 -13.387 1.00 95.31 107 LEU A O 1
ATOM 796 N N . LEU A 1 108 ? -0.272 -15.868 -13.247 1.00 93.69 108 LEU A N 1
ATOM 797 C CA . LEU A 1 108 ? -0.559 -17.299 -13.287 1.00 93.69 108 LEU A CA 1
ATOM 798 C C . LEU A 1 108 ? -0.141 -17.925 -11.966 1.00 93.69 108 LEU A C 1
ATOM 800 O O . LEU A 1 108 ? 0.821 -17.484 -11.355 1.00 93.69 108 LEU A O 1
ATOM 804 N N . ARG A 1 109 ? -0.821 -18.986 -11.529 1.00 93.88 109 ARG A N 1
ATOM 805 C CA . ARG A 1 109 ? -0.384 -19.760 -10.363 1.00 93.88 109 ARG A CA 1
ATOM 806 C C . ARG A 1 109 ? 0.407 -20.978 -10.816 1.00 93.88 109 ARG A C 1
ATOM 808 O O . ARG A 1 109 ? -0.157 -21.921 -11.367 1.00 93.88 109 ARG A O 1
ATOM 815 N N . GLU A 1 110 ? 1.701 -20.988 -10.523 1.00 91.12 110 GLU A N 1
ATOM 816 C CA . GLU A 1 110 ? 2.596 -22.101 -10.827 1.00 91.12 110 GLU A CA 1
ATOM 817 C C . GLU A 1 110 ? 3.188 -22.721 -9.560 1.00 91.12 110 GLU A C 1
ATOM 819 O O . GLU A 1 110 ? 3.339 -22.075 -8.523 1.00 91.12 110 GLU A O 1
ATOM 824 N N . GLN A 1 111 ? 3.585 -23.992 -9.646 1.00 84.19 111 GLN A N 1
ATOM 825 C CA . GLN A 1 111 ? 4.402 -24.630 -8.615 1.00 84.19 111 GLN A CA 1
ATOM 826 C C . GLN A 1 111 ? 5.802 -24.924 -9.154 1.00 84.19 111 GLN A C 1
ATOM 828 O O . GLN A 1 111 ? 5.970 -25.616 -10.159 1.00 84.19 111 GLN A O 1
ATOM 833 N N . ARG A 1 112 ? 6.834 -24.434 -8.461 1.00 76.31 112 ARG A N 1
ATOM 834 C CA . ARG A 1 112 ? 8.216 -24.887 -8.650 1.00 76.31 112 ARG A CA 1
ATOM 835 C C . ARG A 1 112 ? 8.516 -26.009 -7.680 1.00 76.31 112 ARG A C 1
ATOM 837 O O . ARG A 1 112 ? 8.219 -25.884 -6.501 1.00 76.31 112 ARG A O 1
ATOM 844 N N . ARG A 1 113 ? 9.217 -27.048 -8.122 1.00 71.38 113 ARG A N 1
ATOM 845 C CA . ARG A 1 113 ? 9.905 -27.948 -7.189 1.00 71.38 113 ARG A CA 1
ATOM 846 C C . ARG A 1 113 ? 11.310 -27.416 -6.949 1.00 71.38 113 ARG A C 1
ATOM 848 O O . ARG A 1 113 ? 12.127 -27.423 -7.866 1.00 71.38 113 ARG A O 1
ATOM 855 N N . VAL A 1 114 ? 11.580 -26.945 -5.735 1.00 71.06 114 VAL A N 1
ATOM 856 C CA . VAL A 1 114 ? 12.947 -26.690 -5.268 1.00 71.06 114 VAL A CA 1
ATOM 857 C C . VAL A 1 114 ? 13.309 -27.859 -4.360 1.00 71.06 114 VAL A C 1
ATOM 859 O O . VAL A 1 114 ? 12.712 -28.037 -3.299 1.00 71.06 114 VAL A O 1
ATOM 862 N N . LEU A 1 115 ? 14.230 -28.713 -4.820 1.00 80.56 115 LEU A N 1
ATOM 863 C CA . LEU A 1 115 ? 14.474 -30.043 -4.246 1.00 80.56 115 LEU A CA 1
ATOM 864 C C . LEU A 1 115 ? 13.177 -30.876 -4.178 1.00 80.56 115 LEU A C 1
ATOM 866 O O . LEU A 1 115 ? 12.720 -31.385 -5.200 1.00 80.56 115 LEU A O 1
ATOM 870 N N . LEU A 1 116 ? 12.587 -30.996 -2.985 1.00 79.06 116 LEU A N 1
ATOM 871 C CA . LEU A 1 116 ? 11.392 -31.797 -2.699 1.00 79.06 116 LEU A CA 1
ATOM 872 C C . LEU A 1 116 ? 10.209 -30.956 -2.190 1.00 79.06 116 LEU A C 1
ATOM 874 O O . LEU A 1 116 ? 9.137 -31.506 -1.947 1.00 79.06 116 LEU A O 1
ATOM 878 N N . VAL A 1 117 ? 10.388 -29.638 -2.039 1.00 73.00 117 VAL A N 1
ATOM 879 C CA . VAL A 1 117 ? 9.347 -28.733 -1.539 1.00 73.00 117 VAL A CA 1
ATOM 880 C C . VAL A 1 117 ? 8.726 -27.991 -2.728 1.00 73.00 117 VAL A C 1
ATOM 882 O O . VAL A 1 117 ? 9.450 -27.311 -3.466 1.00 73.00 117 VAL A O 1
ATOM 885 N N . PRO A 1 118 ? 7.410 -28.132 -2.969 1.00 74.62 118 PRO A N 1
ATOM 886 C CA . PRO A 1 118 ? 6.715 -27.284 -3.921 1.00 74.62 118 PRO A CA 1
ATOM 887 C C . PRO A 1 118 ? 6.634 -25.863 -3.356 1.00 74.62 118 PRO A C 1
ATOM 889 O O . PRO A 1 118 ? 6.044 -25.648 -2.299 1.00 74.62 118 PRO A O 1
ATOM 892 N N . LEU A 1 119 ? 7.229 -24.901 -4.056 1.00 81.75 119 LEU A N 1
ATOM 893 C CA . LEU A 1 119 ? 7.081 -23.480 -3.765 1.00 81.75 119 LEU A CA 1
ATOM 894 C C . LEU A 1 119 ? 6.146 -22.860 -4.808 1.00 81.75 119 LEU A C 1
ATOM 896 O O . LEU A 1 119 ? 6.392 -23.031 -6.011 1.00 81.75 119 LEU A O 1
ATOM 900 N N . PRO A 1 120 ? 5.077 -22.165 -4.383 1.00 86.25 120 PRO A N 1
ATOM 901 C CA . PRO A 1 120 ? 4.247 -21.418 -5.308 1.00 86.25 120 PRO A CA 1
ATOM 902 C C . PRO A 1 120 ? 5.050 -20.253 -5.889 1.00 86.25 120 PRO A C 1
ATOM 904 O O . PRO A 1 120 ? 5.858 -19.633 -5.198 1.00 86.25 120 PRO A O 1
ATOM 907 N N . ARG A 1 121 ? 4.814 -19.964 -7.161 1.00 90.62 121 ARG A N 1
ATOM 908 C CA . ARG A 1 121 ? 5.276 -18.751 -7.833 1.00 90.62 121 ARG A CA 1
ATOM 909 C C . ARG A 1 121 ? 4.161 -18.234 -8.720 1.00 90.62 121 ARG A C 1
ATOM 911 O O . ARG A 1 121 ? 3.307 -19.003 -9.167 1.00 90.62 121 ARG A O 1
ATOM 918 N N . PHE A 1 122 ? 4.173 -16.927 -8.908 1.00 92.94 122 PHE A N 1
ATOM 919 C CA . PHE A 1 122 ? 3.086 -16.191 -9.522 1.00 92.94 122 PHE A CA 1
ATOM 920 C C . PHE A 1 122 ? 3.584 -15.376 -10.714 1.00 92.94 122 PHE A C 1
ATOM 922 O O . PHE A 1 122 ? 3.592 -14.151 -10.636 1.00 92.94 122 PHE A O 1
ATOM 929 N N . PRO A 1 123 ? 4.098 -16.027 -11.776 1.00 92.69 123 PRO A N 1
ATOM 930 C CA . PRO A 1 123 ? 4.630 -15.305 -12.920 1.00 92.69 123 PRO A CA 1
ATOM 931 C C . PRO A 1 123 ? 3.515 -14.558 -13.646 1.00 92.69 123 PRO A C 1
ATOM 933 O O . PRO A 1 123 ? 2.336 -14.913 -13.565 1.00 92.69 123 PRO A O 1
ATOM 936 N N . SER A 1 124 ? 3.899 -13.542 -14.404 1.00 92.31 124 SER A N 1
ATOM 937 C CA . SER A 1 124 ? 2.973 -12.810 -15.258 1.00 92.31 124 SER A CA 1
ATOM 938 C C . SER A 1 124 ? 2.321 -13.699 -16.316 1.00 92.31 124 SER A C 1
ATOM 940 O O . SER A 1 124 ? 2.979 -14.526 -16.956 1.00 92.31 124 SER A O 1
ATOM 942 N N . ALA A 1 125 ? 1.036 -13.462 -16.585 1.00 89.00 125 ALA A N 1
ATOM 943 C CA . ALA A 1 125 ? 0.315 -14.143 -17.659 1.00 89.00 125 ALA A CA 1
ATOM 944 C C . ALA A 1 125 ? 0.826 -13.792 -19.068 1.00 89.00 125 ALA A C 1
ATOM 946 O O . ALA A 1 125 ? 0.549 -14.523 -20.020 1.00 89.00 125 ALA A O 1
ATOM 947 N N . THR A 1 126 ? 1.584 -12.700 -19.218 1.00 86.44 126 THR A N 1
ATOM 948 C CA . THR A 1 126 ? 2.171 -12.270 -20.497 1.00 86.44 126 THR A CA 1
ATOM 949 C C . THR A 1 126 ? 3.600 -12.777 -20.718 1.00 86.44 126 THR A C 1
ATOM 951 O O . THR A 1 126 ? 4.140 -12.582 -21.806 1.00 86.44 126 THR A O 1
ATOM 954 N N . GLY A 1 127 ? 4.213 -13.447 -19.731 1.00 81.44 127 GLY A N 1
ATOM 955 C CA . GLY A 1 127 ? 5.581 -13.981 -19.825 1.00 81.44 127 GLY A CA 1
ATOM 956 C C . GLY A 1 127 ? 6.711 -12.954 -19.640 1.00 81.44 127 GLY A C 1
ATOM 957 O O . GLY A 1 127 ? 7.864 -13.272 -19.918 1.00 81.44 127 GLY A O 1
ATOM 958 N N . GLY A 1 128 ? 6.386 -11.745 -19.183 1.00 85.81 128 GLY A N 1
ATOM 959 C CA . GLY A 1 128 ? 7.309 -10.684 -18.755 1.00 85.81 128 GLY A CA 1
ATOM 960 C C . GLY A 1 128 ? 6.572 -9.730 -17.813 1.00 85.81 128 GLY A C 1
ATOM 961 O O . GLY A 1 128 ? 5.494 -10.092 -17.353 1.00 85.81 128 GLY A O 1
ATOM 962 N N . GLU A 1 129 ? 7.077 -8.523 -17.566 1.00 86.44 129 GLU A N 1
ATOM 963 C CA . GLU A 1 129 ? 6.425 -7.576 -16.647 1.00 86.44 129 GLU A CA 1
ATOM 964 C C . GLU A 1 129 ? 4.909 -7.413 -16.940 1.00 86.44 129 GLU A C 1
ATOM 966 O O . GLU A 1 129 ? 4.508 -7.181 -18.094 1.00 86.44 129 GLU A O 1
ATOM 971 N N . PRO A 1 130 ? 4.024 -7.575 -15.936 1.00 88.62 130 PRO A N 1
ATOM 972 C CA . PRO A 1 130 ? 2.592 -7.366 -16.105 1.00 88.62 130 PRO A CA 1
ATOM 973 C C . PRO A 1 130 ? 2.293 -5.940 -16.599 1.00 88.62 130 PRO A C 1
ATOM 975 O O . PRO A 1 130 ? 2.789 -4.984 -16.009 1.00 88.62 130 PRO A O 1
ATOM 978 N N . PRO A 1 131 ? 1.392 -5.733 -17.581 1.00 90.56 131 PRO A N 1
ATOM 979 C CA . PRO A 1 131 ? 1.071 -4.385 -18.067 1.00 90.56 131 PRO A CA 1
ATOM 980 C C . PRO A 1 131 ? 0.612 -3.409 -16.972 1.00 90.56 131 PRO A C 1
ATOM 982 O O . PRO A 1 131 ? 0.842 -2.207 -17.071 1.00 90.56 131 PRO A O 1
ATOM 985 N N . ALA A 1 132 ? -0.034 -3.930 -15.924 1.00 91.06 132 ALA A N 1
ATOM 986 C CA . ALA A 1 132 ? -0.418 -3.159 -14.745 1.00 91.06 132 ALA A CA 1
ATOM 987 C C . ALA A 1 132 ? 0.794 -2.668 -13.936 1.00 91.06 132 ALA A C 1
ATOM 989 O O . ALA A 1 132 ? 0.794 -1.538 -13.456 1.00 91.06 132 ALA A O 1
ATOM 990 N N . GLU A 1 133 ? 1.831 -3.496 -13.810 1.00 93.19 133 GLU A N 1
ATOM 991 C CA . GLU A 1 133 ? 3.081 -3.114 -13.161 1.00 93.19 133 GLU A CA 1
ATOM 992 C C . GLU A 1 133 ? 3.818 -2.059 -13.988 1.00 93.19 133 GLU A C 1
ATOM 994 O O . GLU A 1 133 ? 4.211 -1.030 -13.440 1.00 93.19 133 GLU A O 1
ATOM 999 N N . THR A 1 134 ? 3.901 -2.245 -15.310 1.00 93.00 134 THR A N 1
ATOM 1000 C CA . THR A 1 134 ? 4.487 -1.256 -16.227 1.00 93.00 134 THR A CA 1
ATOM 1001 C C . THR A 1 134 ? 3.788 0.102 -16.119 1.00 93.00 134 THR A C 1
ATOM 1003 O O . THR A 1 134 ? 4.443 1.138 -16.009 1.00 93.00 134 THR A O 1
ATOM 1006 N N . GLU A 1 135 ? 2.450 0.121 -16.114 1.00 93.38 135 GLU A N 1
ATOM 1007 C CA . GLU A 1 135 ? 1.651 1.343 -15.935 1.00 93.38 135 GLU A CA 1
ATOM 1008 C C . GLU A 1 135 ? 1.927 1.997 -14.571 1.00 93.38 135 GLU A C 1
ATOM 1010 O O . GLU A 1 135 ? 2.059 3.219 -14.462 1.00 93.38 135 GLU A O 1
ATOM 1015 N N . THR A 1 136 ? 2.060 1.188 -13.523 1.00 95.00 136 THR A N 1
ATOM 1016 C CA . THR A 1 136 ? 2.401 1.652 -12.180 1.00 95.00 136 THR A CA 1
ATOM 1017 C C . THR A 1 136 ? 3.799 2.262 -12.114 1.00 95.00 136 THR A C 1
ATOM 1019 O O . THR A 1 136 ? 3.930 3.399 -11.655 1.00 95.00 136 THR A O 1
ATOM 1022 N N . ARG A 1 137 ? 4.825 1.591 -12.643 1.00 94.94 137 ARG A N 1
ATOM 1023 C CA . ARG A 1 137 ? 6.192 2.128 -12.719 1.00 94.94 137 ARG A CA 1
ATOM 1024 C C . ARG A 1 137 ? 6.247 3.410 -13.535 1.00 94.94 137 ARG A C 1
ATOM 1026 O O . ARG A 1 137 ? 6.860 4.370 -13.090 1.00 94.94 137 ARG A O 1
ATOM 1033 N N . ALA A 1 138 ? 5.543 3.480 -14.664 1.00 94.94 138 ALA A N 1
ATOM 1034 C CA . ALA A 1 138 ? 5.494 4.687 -15.487 1.00 94.94 138 ALA A CA 1
ATOM 1035 C C . ALA A 1 138 ? 4.941 5.901 -14.718 1.00 94.94 138 ALA A C 1
ATOM 1037 O O . ALA A 1 138 ? 5.495 6.997 -14.816 1.00 94.94 138 ALA A O 1
ATOM 1038 N N . ARG A 1 139 ? 3.886 5.716 -13.909 1.00 95.44 139 ARG A N 1
ATOM 1039 C CA . ARG A 1 139 ? 3.344 6.778 -13.040 1.00 95.44 139 ARG A CA 1
ATOM 1040 C C . ARG A 1 139 ? 4.333 7.191 -11.947 1.00 95.44 139 ARG A C 1
ATOM 1042 O O . ARG A 1 139 ? 4.495 8.381 -11.693 1.00 95.44 139 ARG A O 1
ATOM 1049 N N . LEU A 1 140 ? 5.015 6.226 -11.330 1.00 96.81 140 LEU A N 1
ATOM 1050 C CA . LEU A 1 140 ? 6.033 6.486 -10.308 1.00 96.81 140 LEU A CA 1
ATOM 1051 C C . LEU A 1 140 ? 7.262 7.208 -10.884 1.00 96.81 140 LEU A C 1
ATOM 1053 O O . LEU A 1 140 ? 7.762 8.144 -10.268 1.00 96.81 140 LEU A O 1
ATOM 1057 N N . THR A 1 141 ? 7.711 6.843 -12.083 1.00 96.56 141 THR A N 1
ATOM 1058 C CA . THR A 1 141 ? 8.767 7.561 -12.809 1.00 96.56 141 THR A CA 1
ATOM 1059 C C . THR A 1 141 ? 8.331 8.983 -13.142 1.00 96.56 141 THR A C 1
ATOM 1061 O O . THR A 1 141 ? 9.072 9.920 -12.864 1.00 96.56 141 THR A O 1
ATOM 1064 N N . ALA A 1 142 ? 7.104 9.171 -13.640 1.00 96.12 142 ALA A N 1
ATOM 1065 C CA . ALA A 1 142 ? 6.574 10.502 -13.924 1.00 96.12 142 ALA A CA 1
ATOM 1066 C C . ALA A 1 142 ? 6.553 11.404 -12.678 1.00 96.12 142 ALA A C 1
ATOM 1068 O O . ALA A 1 142 ? 6.812 12.597 -12.802 1.00 96.12 142 ALA A O 1
ATOM 1069 N N . LEU A 1 143 ? 6.295 10.852 -11.486 1.00 96.50 143 LEU A N 1
ATOM 1070 C CA . LEU A 1 143 ? 6.410 11.590 -10.225 1.00 96.50 143 LEU A CA 1
ATOM 1071 C C . LEU A 1 143 ? 7.850 12.080 -9.991 1.00 96.50 143 LEU A C 1
ATOM 1073 O O . LEU A 1 143 ? 8.056 13.261 -9.712 1.00 96.50 143 LEU A O 1
ATOM 1077 N N . ILE A 1 144 ? 8.844 11.197 -10.130 1.00 97.00 144 ILE A N 1
ATOM 1078 C CA . ILE A 1 144 ? 10.261 11.549 -9.931 1.00 97.00 144 ILE A CA 1
ATOM 1079 C C . ILE A 1 144 ? 10.733 12.593 -10.949 1.00 97.00 144 ILE A C 1
ATOM 1081 O O . ILE A 1 144 ? 11.458 13.520 -10.588 1.00 97.00 144 ILE A O 1
ATOM 1085 N N . ASP A 1 145 ? 10.262 12.496 -12.190 1.00 95.50 145 ASP A N 1
ATOM 1086 C CA . ASP A 1 145 ? 10.603 13.420 -13.274 1.00 95.50 145 ASP A CA 1
ATOM 1087 C C . ASP A 1 145 ? 9.884 14.783 -13.166 1.00 95.50 145 ASP A C 1
ATOM 1089 O O . ASP A 1 145 ? 10.069 15.658 -14.016 1.00 95.50 145 ASP A O 1
ATOM 1093 N N . GLY A 1 146 ? 9.059 14.995 -12.132 1.00 92.69 146 GLY A N 1
ATOM 1094 C CA . GLY A 1 146 ? 8.299 16.234 -11.931 1.00 92.69 146 GLY A CA 1
ATOM 1095 C C . GLY A 1 146 ? 7.102 16.391 -12.877 1.00 92.69 146 GLY A C 1
ATOM 1096 O O . GLY A 1 146 ? 6.627 17.505 -13.107 1.00 92.69 146 GLY A O 1
ATOM 1097 N N . GLY A 1 147 ? 6.621 15.288 -13.449 1.00 92.00 147 GLY A N 1
ATOM 1098 C CA . GLY A 1 147 ? 5.415 15.228 -14.264 1.00 92.00 147 GLY A CA 1
ATOM 1099 C C . GLY A 1 147 ? 4.127 15.388 -13.450 1.00 92.00 147 GLY A C 1
ATOM 1100 O O . GLY A 1 147 ? 4.105 15.339 -12.220 1.00 92.00 147 GLY A O 1
ATOM 1101 N N . THR A 1 148 ? 3.006 15.572 -14.150 1.00 89.00 148 THR A N 1
ATOM 1102 C CA . THR A 1 148 ? 1.682 15.649 -13.517 1.00 89.00 148 THR A CA 1
ATOM 1103 C C . THR A 1 148 ? 1.233 14.263 -13.059 1.00 89.00 148 THR A C 1
ATOM 1105 O O . THR A 1 148 ? 1.017 13.380 -13.887 1.00 89.00 148 THR A O 1
ATOM 1108 N N . THR A 1 149 ? 1.066 14.084 -11.750 1.00 93.19 149 THR A N 1
ATOM 1109 C CA . THR A 1 149 ? 0.640 12.825 -11.123 1.00 93.19 149 THR A CA 1
ATOM 1110 C C . THR A 1 149 ? -0.525 13.052 -10.159 1.00 93.19 149 THR A C 1
ATOM 1112 O O . THR A 1 149 ? -0.831 14.188 -9.791 1.00 93.19 149 THR A O 1
ATOM 1115 N N . ASP A 1 150 ? -1.250 11.981 -9.838 1.00 92.44 150 ASP A N 1
ATOM 1116 C CA . ASP A 1 150 ? -2.461 12.024 -9.017 1.00 92.44 150 ASP A CA 1
ATOM 1117 C C . ASP A 1 150 ? -2.202 11.635 -7.551 1.00 92.44 150 ASP A C 1
ATOM 1119 O O . ASP A 1 150 ? -1.161 11.077 -7.194 1.00 92.44 150 ASP A O 1
ATOM 1123 N N . GLU A 1 151 ? -3.189 11.895 -6.687 1.00 93.00 151 GLU A N 1
ATOM 1124 C CA . GLU A 1 151 ? -3.123 11.587 -5.248 1.00 93.00 151 GLU A CA 1
ATOM 1125 C C . GLU A 1 151 ? -2.833 10.095 -4.985 1.00 93.00 151 GLU A C 1
ATOM 1127 O O . GLU A 1 151 ? -2.131 9.716 -4.041 1.00 93.00 151 GLU A O 1
ATOM 1132 N N . ARG A 1 152 ? -3.344 9.226 -5.867 1.00 93.69 152 ARG A N 1
ATOM 1133 C CA . ARG A 1 152 ? -3.120 7.780 -5.818 1.00 93.69 152 ARG A CA 1
ATOM 1134 C C . ARG A 1 152 ? -1.646 7.435 -6.034 1.00 93.69 152 ARG A C 1
ATOM 1136 O O . ARG A 1 152 ? -1.118 6.598 -5.305 1.00 93.69 152 ARG A O 1
ATOM 1143 N N . THR A 1 153 ? -0.987 8.074 -6.997 1.00 95.69 153 THR A N 1
ATOM 1144 C CA . THR A 1 153 ? 0.443 7.882 -7.276 1.00 95.69 153 THR A CA 1
ATOM 1145 C C . THR A 1 153 ? 1.293 8.337 -6.092 1.00 95.69 153 THR A C 1
ATOM 1147 O O . THR A 1 153 ? 2.193 7.609 -5.676 1.00 95.69 153 THR A O 1
ATOM 1150 N N . HIS A 1 154 ? 0.968 9.480 -5.481 1.00 95.75 154 HIS A N 1
ATOM 1151 C CA . HIS A 1 154 ? 1.655 9.961 -4.274 1.00 95.75 154 HIS A CA 1
ATOM 1152 C C . HIS A 1 154 ? 1.495 8.995 -3.089 1.00 95.75 154 HIS A C 1
ATOM 1154 O O . HIS A 1 154 ? 2.463 8.664 -2.399 1.00 95.75 154 HIS A O 1
ATOM 1160 N N . THR A 1 155 ? 0.276 8.491 -2.882 1.00 96.31 155 THR A N 1
ATOM 1161 C CA . THR A 1 155 ? -0.031 7.486 -1.857 1.00 96.31 155 THR A CA 1
ATOM 1162 C C . THR A 1 155 ? 0.757 6.196 -2.085 1.00 96.31 155 THR A C 1
ATOM 1164 O O . THR A 1 155 ? 1.392 5.689 -1.160 1.00 96.31 155 THR A O 1
ATOM 1167 N N . LEU A 1 156 ? 0.756 5.675 -3.316 1.00 96.75 156 LEU A N 1
ATOM 1168 C CA . LEU A 1 156 ? 1.478 4.457 -3.676 1.00 96.75 156 LEU A CA 1
ATOM 1169 C C . LEU A 1 156 ? 2.987 4.612 -3.465 1.00 96.75 156 LEU A C 1
ATOM 1171 O O . LEU A 1 156 ? 3.607 3.746 -2.853 1.00 96.75 156 LEU A O 1
ATOM 1175 N N . ALA A 1 157 ? 3.562 5.730 -3.913 1.00 96.88 157 ALA A N 1
ATOM 1176 C CA . ALA A 1 157 ? 4.971 6.053 -3.714 1.00 96.88 157 ALA A CA 1
ATOM 1177 C C . ALA A 1 157 ? 5.347 6.092 -2.222 1.00 96.88 157 ALA A C 1
ATOM 1179 O O . ALA A 1 157 ? 6.373 5.540 -1.819 1.00 96.88 157 ALA A O 1
ATOM 1180 N N . THR A 1 158 ? 4.482 6.680 -1.391 1.00 96.44 158 THR A N 1
ATOM 1181 C CA . THR A 1 158 ? 4.669 6.763 0.066 1.00 96.44 158 THR A CA 1
ATOM 1182 C C . THR A 1 158 ? 4.631 5.378 0.716 1.00 96.44 158 THR A C 1
ATOM 1184 O O . THR A 1 158 ? 5.503 5.040 1.518 1.00 96.44 158 THR A O 1
ATOM 1187 N N . LEU A 1 159 ? 3.663 4.537 0.337 1.00 96.69 159 LEU A N 1
ATOM 1188 C CA . LEU A 1 159 ? 3.548 3.166 0.839 1.00 96.69 159 LEU A CA 1
ATOM 1189 C C . LEU A 1 159 ? 4.709 2.278 0.375 1.00 96.69 159 LEU A C 1
ATOM 1191 O O . LEU A 1 159 ? 5.246 1.525 1.183 1.00 96.69 159 LEU A O 1
ATOM 1195 N N . ALA A 1 160 ? 5.136 2.387 -0.886 1.00 95.94 160 ALA A N 1
ATOM 1196 C CA . ALA A 1 160 ? 6.270 1.634 -1.422 1.00 95.94 160 ALA A CA 1
ATOM 1197 C C . ALA A 1 160 ? 7.575 1.999 -0.700 1.00 95.94 160 ALA A C 1
ATOM 1199 O O . ALA A 1 160 ? 8.349 1.120 -0.317 1.00 95.94 160 ALA A O 1
ATOM 1200 N N . LEU A 1 161 ? 7.793 3.294 -0.441 1.00 94.88 161 LEU A N 1
ATOM 1201 C CA . LEU A 1 161 ? 8.916 3.778 0.358 1.00 94.88 161 LEU A CA 1
ATOM 1202 C C . LEU A 1 161 ? 8.879 3.225 1.794 1.00 94.88 161 LEU A C 1
ATOM 1204 O O . LEU A 1 161 ? 9.922 2.823 2.322 1.00 94.88 161 LEU A O 1
ATOM 1208 N N . ALA A 1 162 ? 7.702 3.209 2.424 1.00 93.19 162 ALA A N 1
ATOM 1209 C CA . ALA A 1 162 ? 7.513 2.697 3.780 1.00 93.19 162 ALA A CA 1
ATOM 1210 C C . ALA A 1 162 ? 7.739 1.179 3.865 1.00 93.19 162 ALA A C 1
ATOM 1212 O O . ALA A 1 162 ? 8.384 0.709 4.799 1.00 93.19 162 ALA A O 1
ATOM 1213 N N . ALA A 1 163 ? 7.258 0.428 2.872 1.00 92.56 163 ALA A N 1
ATOM 1214 C CA . ALA A 1 163 ? 7.347 -1.030 2.781 1.00 92.56 163 ALA A CA 1
ATOM 1215 C C . ALA A 1 163 ? 8.713 -1.549 2.290 1.00 92.56 163 ALA A C 1
ATOM 1217 O O . ALA A 1 163 ? 8.841 -2.727 1.975 1.00 92.56 163 ALA A O 1
ATOM 1218 N N . GLY A 1 164 ? 9.723 -0.678 2.177 1.00 91.06 164 GLY A N 1
ATOM 1219 C CA . GLY A 1 164 ? 11.072 -1.063 1.750 1.00 91.06 164 GLY A CA 1
ATOM 1220 C C . GLY A 1 164 ? 11.214 -1.370 0.256 1.00 91.06 164 GLY A C 1
ATOM 1221 O O . GLY A 1 164 ? 12.301 -1.718 -0.185 1.00 91.06 164 GLY A O 1
ATOM 1222 N N . LEU A 1 165 ? 10.170 -1.167 -0.550 1.00 93.75 165 LEU A N 1
ATOM 1223 C CA . LEU A 1 165 ? 10.132 -1.526 -1.972 1.00 93.75 165 LEU A CA 1
ATOM 1224 C C . LEU A 1 165 ? 10.764 -0.466 -2.883 1.00 93.75 165 LEU A C 1
ATOM 1226 O O . LEU A 1 165 ? 10.427 -0.396 -4.057 1.00 93.75 165 LEU A O 1
ATOM 1230 N N . THR A 1 166 ? 11.633 0.409 -2.376 1.00 93.19 166 THR A N 1
ATOM 1231 C CA . THR A 1 166 ? 12.126 1.565 -3.146 1.00 93.19 166 THR A CA 1
ATOM 1232 C C . THR A 1 166 ? 12.939 1.157 -4.374 1.00 93.19 166 THR A C 1
ATOM 1234 O O . THR A 1 166 ? 12.758 1.741 -5.435 1.00 93.19 166 THR A O 1
ATOM 1237 N N . SER A 1 167 ? 13.805 0.154 -4.230 1.00 92.06 167 SER A N 1
ATOM 1238 C CA . SER A 1 167 ? 14.644 -0.410 -5.298 1.00 92.06 167 SER A CA 1
ATOM 1239 C C . SER A 1 167 ? 13.804 -0.968 -6.445 1.00 92.06 167 SER A C 1
ATOM 1241 O O . SER A 1 167 ? 14.101 -0.705 -7.609 1.00 92.06 167 SER A O 1
ATOM 1243 N N . SER A 1 168 ? 12.739 -1.698 -6.100 1.00 92.44 168 SER A N 1
ATOM 1244 C CA . SER A 1 168 ? 11.776 -2.189 -7.069 1.00 92.44 168 SER A CA 1
ATOM 1245 C C . SER A 1 168 ? 10.954 -1.027 -7.607 1.00 92.44 168 SER A C 1
ATOM 1247 O O . SER A 1 168 ? 11.080 -0.724 -8.772 1.00 92.44 168 SER A O 1
ATOM 1249 N N . ALA A 1 169 ? 10.197 -0.290 -6.800 1.00 94.12 169 ALA A N 1
ATOM 1250 C CA . ALA A 1 169 ? 9.290 0.768 -7.256 1.00 94.12 169 ALA A CA 1
ATOM 1251 C C . ALA A 1 169 ? 9.958 1.894 -8.074 1.00 94.12 169 ALA A C 1
ATOM 1253 O O . ALA A 1 169 ? 9.322 2.460 -8.964 1.00 94.12 169 ALA A O 1
ATOM 1254 N N . PHE A 1 170 ? 11.229 2.204 -7.800 1.00 95.31 170 PHE A N 1
ATOM 1255 C CA . PHE A 1 170 ? 11.991 3.265 -8.459 1.00 95.31 170 PHE A CA 1
ATOM 1256 C C . PHE A 1 170 ? 13.386 2.768 -8.883 1.00 95.31 170 PHE A C 1
ATOM 1258 O O . PHE A 1 170 ? 14.396 3.136 -8.269 1.00 95.31 170 PHE A O 1
ATOM 1265 N N . PRO A 1 171 ? 13.483 1.936 -9.937 1.00 92.69 171 PRO A N 1
ATOM 1266 C CA . PRO A 1 171 ? 14.753 1.357 -10.354 1.00 92.69 171 PRO A CA 1
ATOM 1267 C C . PRO A 1 171 ? 15.783 2.438 -10.685 1.00 92.69 171 PRO A C 1
ATOM 1269 O O . PRO A 1 171 ? 15.533 3.335 -11.488 1.00 92.69 171 PRO A O 1
ATOM 1272 N N . GLY A 1 172 ? 16.957 2.354 -10.060 1.00 94.31 172 GLY A N 1
ATOM 1273 C CA . GLY A 1 172 ? 18.053 3.302 -10.280 1.00 94.31 172 GLY A CA 1
ATOM 1274 C C . GLY A 1 172 ? 17.884 4.672 -9.613 1.00 94.31 172 GLY A C 1
ATOM 1275 O O . GLY A 1 172 ? 18.787 5.498 -9.735 1.00 94.31 172 GLY A O 1
ATOM 1276 N N . VAL A 1 173 ? 16.794 4.917 -8.878 1.00 96.44 173 VAL A N 1
ATOM 1277 C CA . VAL A 1 173 ? 16.586 6.167 -8.134 1.00 96.44 173 VAL A CA 1
ATOM 1278 C C . VAL A 1 173 ? 17.031 5.979 -6.679 1.00 96.44 173 VAL A C 1
ATOM 1280 O O . VAL A 1 173 ? 16.532 5.086 -5.989 1.00 96.44 173 VAL A O 1
ATOM 1283 N N . PRO A 1 174 ? 17.957 6.805 -6.161 1.00 95.44 174 PRO A N 1
ATOM 1284 C CA . PRO A 1 174 ? 18.336 6.755 -4.756 1.00 95.44 174 PRO A CA 1
ATOM 1285 C C . PRO A 1 174 ? 17.137 6.999 -3.837 1.00 95.44 174 PRO A C 1
ATOM 1287 O O . PRO A 1 174 ? 16.360 7.932 -4.033 1.00 95.44 174 PRO A O 1
ATOM 1290 N N . ARG A 1 175 ? 17.029 6.218 -2.757 1.00 94.12 175 ARG A N 1
ATOM 1291 C CA . ARG A 1 175 ? 15.948 6.361 -1.767 1.00 94.12 175 ARG A CA 1
ATOM 1292 C C . ARG A 1 175 ? 15.787 7.794 -1.245 1.00 94.12 175 ARG A C 1
ATOM 1294 O O . ARG A 1 175 ? 14.665 8.274 -1.121 1.00 94.12 175 ARG A O 1
ATOM 1301 N N . ALA A 1 176 ? 16.899 8.478 -0.979 1.00 95.38 176 ALA A N 1
ATOM 1302 C CA . ALA A 1 176 ? 16.895 9.860 -0.500 1.00 95.38 176 ALA A CA 1
ATOM 1303 C C . ALA A 1 176 ? 16.268 10.845 -1.507 1.00 95.38 176 ALA A C 1
ATOM 1305 O O . ALA A 1 176 ? 15.740 11.883 -1.110 1.00 95.38 176 ALA A O 1
ATOM 1306 N N . ASP A 1 177 ? 16.317 10.532 -2.803 1.00 96.81 177 ASP A N 1
ATOM 1307 C CA . ASP A 1 1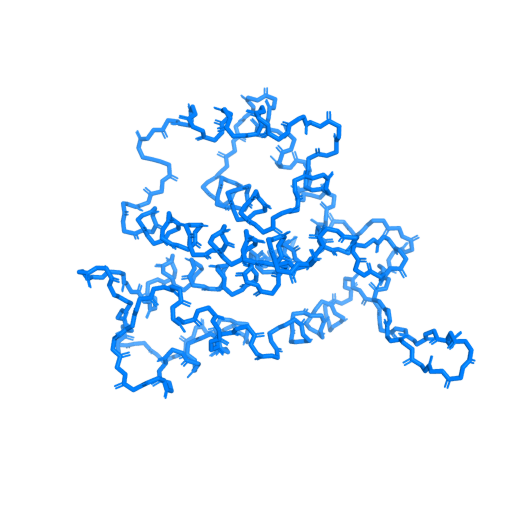77 ? 15.725 11.364 -3.849 1.00 96.81 177 ASP A CA 1
ATOM 1308 C C . ASP A 1 177 ? 14.212 11.149 -3.927 1.00 96.81 177 ASP A C 1
ATOM 1310 O O . ASP A 1 177 ? 13.472 12.125 -4.039 1.00 96.81 177 ASP A O 1
ATOM 1314 N N . VAL A 1 178 ? 13.746 9.908 -3.743 1.00 96.50 178 VAL A N 1
ATOM 1315 C CA . VAL A 1 178 ? 12.315 9.595 -3.580 1.00 96.50 178 VAL A CA 1
ATOM 1316 C C . VAL A 1 178 ? 11.745 10.299 -2.343 1.00 96.50 178 VAL A C 1
ATOM 1318 O O . VAL A 1 178 ? 10.710 10.956 -2.427 1.00 96.50 178 VAL A O 1
ATOM 1321 N N . GLU A 1 179 ? 12.444 10.228 -1.205 1.00 95.25 179 GLU A N 1
ATOM 1322 C CA . GLU A 1 179 ? 12.065 10.929 0.032 1.00 95.25 179 GLU A CA 1
ATOM 1323 C C . GLU A 1 179 ? 11.967 12.445 -0.178 1.00 95.25 179 GLU A C 1
ATOM 1325 O O . GLU A 1 179 ? 10.990 13.072 0.233 1.00 95.25 179 GLU A O 1
ATOM 1330 N N . ARG A 1 180 ? 12.952 13.039 -0.863 1.00 96.06 180 ARG A N 1
ATOM 1331 C CA . ARG A 1 180 ? 12.952 14.473 -1.177 1.00 96.06 180 ARG A CA 1
ATOM 1332 C C . ARG A 1 180 ? 11.815 14.861 -2.117 1.00 96.06 180 ARG A C 1
ATOM 1334 O O . ARG A 1 180 ? 11.213 15.910 -1.914 1.00 96.06 180 ARG A O 1
ATOM 1341 N N . CYS A 1 181 ? 11.533 14.036 -3.123 1.00 95.62 181 CYS A N 1
ATOM 1342 C CA . CYS A 1 181 ? 10.431 14.246 -4.058 1.00 95.62 181 CYS A CA 1
ATOM 1343 C C . CYS A 1 181 ? 9.087 14.276 -3.314 1.00 95.62 181 CYS A C 1
ATOM 1345 O O . CYS A 1 181 ? 8.353 15.257 -3.417 1.00 95.62 181 CYS A O 1
ATOM 1347 N N . LEU A 1 182 ? 8.815 13.268 -2.478 1.00 93.94 182 LEU A N 1
ATOM 1348 C CA . LEU A 1 182 ? 7.583 13.191 -1.687 1.00 93.94 182 LEU A CA 1
ATOM 1349 C C . LEU A 1 182 ? 7.446 14.347 -0.686 1.00 93.94 182 LEU A C 1
ATOM 1351 O O . LEU A 1 182 ? 6.354 14.882 -0.512 1.00 93.94 182 LEU A O 1
ATOM 1355 N N . ALA A 1 183 ? 8.546 14.773 -0.061 1.00 92.31 183 ALA A N 1
ATOM 1356 C CA . ALA A 1 183 ? 8.551 15.913 0.856 1.00 92.31 183 ALA A CA 1
ATOM 1357 C C . ALA A 1 183 ? 8.316 17.269 0.161 1.00 92.31 183 ALA A C 1
ATOM 1359 O O . ALA A 1 183 ? 7.960 18.240 0.827 1.00 92.31 183 ALA A O 1
ATOM 1360 N N . ALA A 1 184 ? 8.535 17.351 -1.154 1.00 92.62 184 ALA A N 1
ATOM 1361 C CA . ALA A 1 184 ? 8.369 18.565 -1.949 1.00 92.62 184 ALA A CA 1
ATOM 1362 C C . ALA A 1 184 ? 6.992 18.672 -2.631 1.00 92.62 184 ALA A C 1
ATOM 1364 O O . ALA A 1 184 ? 6.746 19.652 -3.340 1.00 92.62 184 ALA A O 1
ATOM 1365 N N . LEU A 1 185 ? 6.103 17.690 -2.439 1.00 91.00 185 LEU A N 1
ATOM 1366 C CA . LEU A 1 185 ? 4.764 17.712 -3.021 1.00 91.00 185 LEU A CA 1
ATOM 1367 C C . LEU A 1 185 ? 3.961 18.936 -2.541 1.00 91.00 185 LEU A C 1
ATOM 1369 O O . LEU A 1 185 ? 4.013 19.290 -1.361 1.00 91.00 185 LEU A O 1
ATOM 1373 N N . PRO A 1 186 ? 3.190 19.589 -3.430 1.00 85.19 186 PRO A N 1
ATOM 1374 C CA . PRO A 1 186 ? 2.342 20.707 -3.039 1.00 85.19 186 PRO A CA 1
ATOM 1375 C C . PRO A 1 186 ? 1.196 20.225 -2.137 1.00 85.19 186 PRO A C 1
ATOM 1377 O O . PRO A 1 186 ? 0.455 19.312 -2.492 1.00 85.19 186 PRO A O 1
ATOM 1380 N N . GLU A 1 187 ? 1.025 20.857 -0.975 1.00 82.62 187 GLU A N 1
ATOM 1381 C CA . GLU A 1 187 ? -0.047 20.531 -0.024 1.00 82.62 187 GLU A CA 1
ATOM 1382 C C . GLU A 1 187 ? -1.318 21.387 -0.265 1.00 82.62 187 GLU A C 1
ATOM 1384 O O . GLU A 1 187 ? -1.194 22.581 -0.563 1.00 82.62 187 GLU A O 1
ATOM 1389 N N . PRO A 1 188 ? -2.544 20.843 -0.080 1.00 81.81 188 PRO A N 1
ATOM 1390 C CA . PRO A 1 188 ? -2.854 19.439 0.183 1.00 81.81 188 PRO A CA 1
ATOM 1391 C C . PRO A 1 188 ? -3.031 18.641 -1.117 1.00 81.81 188 PRO A C 1
ATOM 1393 O O . PRO A 1 188 ? -3.889 18.966 -1.937 1.00 81.81 188 PRO A O 1
ATOM 1396 N N . TRP A 1 189 ? -2.274 17.556 -1.272 1.00 83.94 189 TRP A N 1
ATOM 1397 C CA . TRP A 1 189 ? -2.457 16.589 -2.366 1.00 83.94 189 TRP A CA 1
ATOM 1398 C C . TRP A 1 189 ? -3.372 15.418 -1.982 1.00 83.94 189 TRP A C 1
ATOM 1400 O O . TRP A 1 189 ? -3.552 14.504 -2.770 1.00 83.94 189 TRP A O 1
ATOM 1410 N N . GLN A 1 190 ? -3.916 15.424 -0.765 1.00 86.12 190 GLN A N 1
ATOM 1411 C CA . GLN A 1 190 ? -4.872 14.446 -0.251 1.00 86.12 190 GLN A CA 1
ATOM 1412 C C . GLN A 1 190 ? -5.749 15.140 0.798 1.00 86.12 190 GLN A C 1
ATOM 1414 O O . GLN A 1 190 ? -5.332 16.115 1.430 1.00 86.12 190 GLN A O 1
ATOM 1419 N N . SER A 1 191 ? -6.947 14.615 1.072 1.00 86.69 191 SER A N 1
ATOM 1420 C CA . SER A 1 191 ? -7.706 15.068 2.246 1.00 86.69 191 SER A CA 1
ATOM 1421 C C . SER A 1 191 ? -6.880 14.900 3.532 1.00 86.69 191 SER A C 1
ATOM 1423 O O . SER A 1 191 ? -6.265 13.852 3.741 1.00 86.69 191 SER A O 1
ATOM 1425 N N . THR A 1 192 ? -6.911 15.900 4.421 1.00 87.56 192 THR A N 1
ATOM 1426 C CA . THR A 1 192 ? -6.114 15.920 5.662 1.00 87.56 192 THR A CA 1
ATOM 1427 C C . THR A 1 192 ? -6.273 14.645 6.491 1.00 87.56 192 THR A C 1
ATOM 1429 O O . THR A 1 192 ? -5.289 14.113 6.984 1.00 87.56 192 THR A O 1
ATOM 1432 N N . ALA A 1 193 ? -7.493 14.107 6.586 1.00 87.81 193 ALA A N 1
ATOM 1433 C CA . ALA A 1 193 ? -7.761 12.887 7.349 1.00 87.81 193 ALA A CA 1
ATOM 1434 C C . ALA A 1 193 ? -7.100 11.634 6.746 1.00 87.81 193 ALA A C 1
ATOM 1436 O O . ALA A 1 193 ? -6.658 10.756 7.484 1.00 87.81 193 ALA A O 1
ATOM 1437 N N . VAL A 1 194 ? -7.038 11.531 5.413 1.00 90.56 194 VAL A N 1
ATOM 1438 C CA . VAL A 1 194 ? -6.369 10.408 4.736 1.00 90.56 194 VAL A CA 1
ATOM 1439 C C . VAL A 1 194 ? -4.851 10.581 4.786 1.00 90.56 194 VAL A C 1
ATOM 1441 O O . VAL A 1 194 ? -4.153 9.597 5.010 1.00 90.56 194 VAL A O 1
ATOM 1444 N N . ARG A 1 195 ? -4.344 11.815 4.655 1.00 90.25 195 ARG A N 1
ATOM 1445 C CA . ARG A 1 195 ? -2.916 12.131 4.821 1.00 90.25 195 ARG A CA 1
ATOM 1446 C C . ARG A 1 195 ? -2.422 11.755 6.220 1.00 90.25 195 ARG A C 1
ATOM 1448 O O . ARG A 1 195 ? -1.450 11.022 6.328 1.00 90.25 195 ARG A O 1
ATOM 1455 N N . GLU A 1 196 ? -3.145 12.170 7.263 1.00 91.44 196 GLU A N 1
ATOM 1456 C CA . GLU A 1 196 ? -2.829 11.840 8.661 1.00 91.44 196 GLU A CA 1
ATOM 1457 C C . GLU A 1 196 ? -2.822 10.320 8.885 1.00 91.44 196 GLU A C 1
ATOM 1459 O O . GLU A 1 196 ? -1.910 9.783 9.504 1.00 91.44 196 GLU A O 1
ATOM 1464 N N . LEU A 1 197 ? -3.795 9.591 8.325 1.00 93.19 197 LEU A N 1
ATOM 1465 C CA . LEU A 1 197 ? -3.797 8.128 8.391 1.00 93.19 197 LEU A CA 1
ATOM 1466 C C . LEU A 1 197 ? -2.591 7.507 7.675 1.00 93.19 197 LEU A C 1
ATOM 1468 O O . LEU A 1 197 ? -1.993 6.574 8.209 1.00 93.19 197 LEU A O 1
ATOM 1472 N N . LEU A 1 198 ? -2.260 7.990 6.476 1.00 93.25 198 LEU A N 1
ATOM 1473 C CA . LEU A 1 198 ? -1.131 7.497 5.691 1.00 93.25 198 LEU A CA 1
ATOM 1474 C C . LEU A 1 198 ? 0.199 7.718 6.424 1.00 93.25 198 LEU A C 1
ATOM 1476 O O . LEU A 1 198 ? 1.015 6.800 6.462 1.00 93.25 198 LEU A O 1
ATOM 1480 N N . ASP A 1 199 ? 0.387 8.880 7.050 1.00 92.25 199 ASP A N 1
ATOM 1481 C CA . ASP A 1 199 ? 1.580 9.179 7.848 1.00 92.25 199 ASP A CA 1
ATOM 1482 C C . ASP A 1 199 ? 1.710 8.204 9.029 1.00 92.25 199 ASP A C 1
ATOM 1484 O O . ASP A 1 199 ? 2.774 7.620 9.243 1.00 92.25 199 ASP A O 1
ATOM 1488 N N . GLU A 1 200 ? 0.615 7.918 9.739 1.00 93.31 200 GLU A N 1
ATOM 1489 C CA . GLU A 1 200 ? 0.652 6.973 10.863 1.00 93.31 200 GLU A CA 1
ATOM 1490 C C . GLU A 1 200 ? 0.835 5.515 10.436 1.00 93.31 200 GLU A C 1
ATOM 1492 O O . GLU A 1 200 ? 1.459 4.718 11.150 1.00 93.31 200 GLU A O 1
ATOM 1497 N N . VAL A 1 201 ? 0.334 5.150 9.255 1.00 93.44 201 VAL A N 1
ATOM 1498 C CA . VAL A 1 201 ? 0.649 3.869 8.614 1.00 93.44 201 VAL A CA 1
ATOM 1499 C C . VAL A 1 201 ? 2.141 3.807 8.285 1.00 93.44 201 VAL A C 1
ATOM 1501 O O . VAL A 1 201 ? 2.795 2.842 8.677 1.00 93.44 201 VAL A O 1
ATOM 1504 N N . GLN A 1 202 ? 2.707 4.835 7.646 1.00 92.19 202 GLN A N 1
ATOM 1505 C CA . GLN A 1 202 ? 4.128 4.894 7.295 1.00 92.19 202 GLN A CA 1
ATOM 1506 C C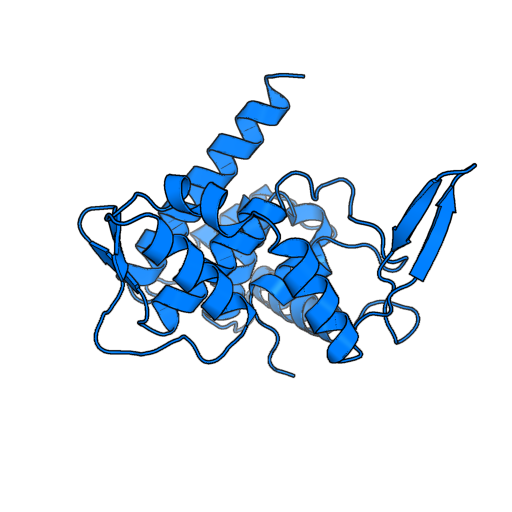 . GLN A 1 202 ? 5.025 4.761 8.532 1.00 92.19 202 GLN A C 1
ATOM 1508 O O . GLN A 1 202 ? 5.940 3.935 8.536 1.00 92.19 202 GLN A O 1
ATOM 1513 N N . VAL A 1 203 ? 4.742 5.517 9.598 1.00 91.81 203 VAL A N 1
ATOM 1514 C CA . VAL A 1 203 ? 5.478 5.438 10.872 1.00 91.81 203 VAL A CA 1
ATOM 1515 C C . VAL A 1 203 ? 5.441 4.018 11.434 1.00 91.81 203 VAL A C 1
ATOM 1517 O O . VAL A 1 203 ? 6.472 3.488 11.854 1.00 91.81 203 VAL A O 1
ATOM 1520 N N . SER A 1 204 ? 4.273 3.374 11.396 1.00 90.69 204 SER A N 1
ATOM 1521 C CA . SER A 1 204 ? 4.103 2.009 11.898 1.00 90.69 204 SER A CA 1
ATOM 1522 C C . SER A 1 204 ? 4.915 0.990 11.086 1.00 90.69 204 SER A C 1
ATOM 1524 O O . SER A 1 204 ? 5.613 0.165 11.673 1.00 90.69 204 SER A O 1
ATOM 1526 N N . ILE A 1 205 ? 4.891 1.069 9.750 1.00 88.94 205 ILE A N 1
ATOM 1527 C CA . ILE A 1 205 ? 5.640 0.148 8.874 1.00 88.94 205 ILE A CA 1
ATOM 1528 C C . ILE A 1 205 ? 7.159 0.312 9.065 1.00 88.94 205 ILE A C 1
ATOM 1530 O O . ILE A 1 205 ? 7.891 -0.679 9.161 1.00 88.94 205 ILE A O 1
ATOM 1534 N N . ILE A 1 206 ? 7.654 1.551 9.160 1.00 86.31 206 ILE A N 1
ATOM 1535 C CA . ILE A 1 206 ? 9.087 1.831 9.360 1.00 86.31 206 ILE A CA 1
ATOM 1536 C C . ILE A 1 206 ? 9.559 1.318 10.730 1.00 86.31 206 ILE A C 1
ATOM 1538 O O . ILE A 1 206 ? 10.624 0.697 10.828 1.00 86.31 206 ILE A O 1
ATOM 1542 N N . ALA A 1 207 ? 8.761 1.517 11.785 1.00 85.88 207 ALA A N 1
ATOM 1543 C CA . ALA A 1 207 ? 9.065 0.995 13.117 1.00 85.88 207 ALA A CA 1
ATOM 1544 C C . ALA A 1 207 ? 9.184 -0.539 13.114 1.00 85.88 207 ALA A C 1
ATOM 1546 O O . ALA A 1 207 ? 10.093 -1.094 13.726 1.00 85.88 207 ALA A O 1
ATOM 1547 N N . THR A 1 208 ? 8.328 -1.232 12.363 1.00 79.50 208 THR A N 1
ATOM 1548 C CA . THR A 1 208 ? 8.415 -2.686 12.207 1.00 79.50 208 THR A CA 1
ATOM 1549 C C . THR A 1 208 ? 9.644 -3.121 11.401 1.00 79.50 208 THR A C 1
ATOM 1551 O O . THR A 1 208 ? 10.346 -4.042 11.813 1.00 79.50 208 THR A O 1
ATOM 1554 N N . THR A 1 209 ? 9.964 -2.437 10.297 1.00 71.62 209 THR A N 1
ATOM 1555 C CA . THR A 1 209 ? 11.153 -2.737 9.472 1.00 71.62 209 THR A CA 1
ATOM 1556 C C . THR A 1 209 ? 12.450 -2.636 10.284 1.00 71.62 209 THR A C 1
ATOM 1558 O O . THR A 1 209 ? 13.299 -3.525 10.228 1.00 71.62 209 THR A O 1
ATOM 1561 N N . THR A 1 210 ? 12.595 -1.585 11.095 1.00 68.75 210 THR A N 1
ATOM 1562 C CA . THR A 1 210 ? 13.802 -1.373 11.916 1.00 68.75 210 THR A CA 1
ATOM 1563 C C . THR A 1 210 ? 13.991 -2.446 12.991 1.00 68.75 210 THR A C 1
ATOM 1565 O O . THR A 1 210 ? 15.129 -2.859 13.226 1.00 68.75 210 THR A O 1
ATOM 1568 N N . MET A 1 211 ? 12.907 -2.966 13.582 1.00 65.06 211 MET A N 1
ATOM 1569 C CA . MET A 1 211 ? 12.977 -4.086 14.531 1.00 65.06 211 MET A CA 1
ATOM 1570 C C . MET A 1 211 ? 13.535 -5.363 13.888 1.00 65.06 211 MET A C 1
ATOM 1572 O O . MET A 1 211 ? 14.329 -6.059 14.516 1.00 65.06 211 MET A O 1
ATOM 1576 N N . PHE A 1 212 ? 13.183 -5.654 12.631 1.00 58.94 212 PHE A N 1
ATOM 1577 C CA . PHE A 1 212 ? 13.725 -6.819 11.922 1.00 58.94 212 PHE A CA 1
ATOM 1578 C C . PHE A 1 212 ? 15.228 -6.691 11.632 1.00 58.94 212 PHE A C 1
ATOM 1580 O O . PHE A 1 212 ? 15.957 -7.677 11.731 1.00 58.94 212 PHE A O 1
ATOM 1587 N N . MET A 1 213 ? 15.711 -5.480 11.337 1.00 58.28 213 MET A N 1
ATOM 1588 C CA . MET A 1 213 ? 17.127 -5.240 11.027 1.00 58.28 213 MET A CA 1
ATOM 1589 C C . MET A 1 213 ? 18.036 -5.183 12.263 1.00 58.28 213 MET A C 1
ATOM 1591 O O . MET A 1 213 ? 19.219 -5.479 12.153 1.00 58.28 213 MET A O 1
ATOM 1595 N N . THR A 1 214 ? 17.514 -4.803 13.435 1.00 58.69 214 THR A N 1
ATOM 1596 C CA . THR A 1 214 ? 18.293 -4.761 14.693 1.00 58.69 214 THR A CA 1
ATOM 1597 C C . THR A 1 214 ? 18.235 -6.060 15.499 1.00 58.69 214 THR A C 1
ATOM 1599 O O . THR A 1 214 ? 19.011 -6.220 16.438 1.00 58.69 214 THR A O 1
ATOM 1602 N N . GLY A 1 215 ? 17.339 -6.985 15.142 1.00 43.75 215 GLY A N 1
ATOM 1603 C CA . GLY A 1 215 ? 17.186 -8.288 15.793 1.00 43.75 215 GLY A CA 1
ATOM 1604 C C . GLY A 1 215 ? 17.859 -9.469 15.083 1.00 43.75 215 GLY A C 1
ATOM 1605 O O . GLY A 1 215 ? 17.592 -10.602 15.483 1.00 43.75 215 GLY A O 1
ATOM 1606 N N . SER A 1 216 ? 18.671 -9.226 14.044 1.00 41.44 216 SER A N 1
ATOM 1607 C CA . SER A 1 216 ? 19.381 -10.260 13.264 1.00 41.44 216 SER A CA 1
ATOM 1608 C C . SER A 1 216 ? 20.872 -10.321 13.583 1.00 41.44 216 SER A C 1
ATOM 1610 O O . SER A 1 216 ? 21.477 -9.240 13.760 1.00 41.44 216 SER A O 1
#

Foldseek 3Di:
DDDQLLLLLLLLQAAQFQHGDPQQPLNLLLSLLSLVLVCVVLVQWFQDPQWIDGDPPDDAPPDPLNRLLSCQCVVVVDTDHSLVSSVSSSVCSSVVSLVVCCVVQQWPWDWDDPPNDTDIGTHGSVSGRRVSNVVLLVLLVCLLVVHDHALSNLLSLLSCLLSRSCCSSHPPDDSVSSVVSSVPDDPPRDPPRSVVSSVSSSVSSNVVVVVVVVVD